Protein AF-A0A7S0YY41-F1 (afdb_monomer_lite)

pLDDT: mean 83.61, std 16.05, range [37.38, 98.69]

Organism: NCBI:txid464990

Secondary structure (DSSP, 8-state):
-PPPPPP-TT-EEEEEEE-SSTT-EEEEEEEEEEEEE-TTS-EEEEEEEETTS-GGG-EEEEGGGB-TT--HHHHHHHHHHHHTTSTT-----TTTT--HHHHHHHHHHSSS-SEEEEEETTEEEE--S-----GGGPPTT-SSEEEEEE-TTT--EESSHHHHHHHHHT---SS-SSEEEEEETTEEEEEEETTTSHHHHHHHHHHHHTT-TT---SS--TTEEEEEEEEEETTEEEEEEEEEEES--

InterPro domains:
  IPR000953 Chromo/chromo shadow domain [SM00298] (26-83)
  IPR002717 Histone acetyltransferase domain, MYST-type [PF01853] (176-249)
  IPR002717 Histone acetyltransferase domain, MYST-type [PS51726] (110-249)
  IPR016181 Acyl-CoA N-acyltransferase [SSF55729] (113-249)
  IPR016197 Chromo-like domain superfamily [SSF54160] (3-111)
  IPR025995 RNA binding activity-knot of a chromodomain [PF11717] (7-68)
  IPR040706 MYST, zinc finger domain [PF17772] (112-170)
  IPR050603 MYST family histone acetyltransferases [PTHR10615] (27-249)

Structure (mmCIF, N/CA/C/O backbone):
data_AF-A0A7S0YY41-F1
#
_entry.id   AF-A0A7S0YY41-F1
#
loop_
_atom_site.group_PDB
_atom_site.id
_atom_site.type_symbol
_atom_site.label_atom_id
_atom_site.label_alt_id
_atom_site.label_comp_id
_atom_site.label_asym_id
_atom_site.label_entity_id
_atom_site.label_seq_id
_atom_site.pdbx_PDB_ins_code
_atom_site.Cartn_x
_atom_site.Cartn_y
_atom_site.Cartn_z
_atom_site.occupancy
_atom_site.B_iso_or_equiv
_atom_site.auth_seq_id
_atom_site.auth_comp_id
_atom_site.auth_asym_id
_atom_site.auth_atom_id
_atom_site.pdbx_PDB_model_num
ATOM 1 N N . ALA A 1 1 ? 21.851 -11.456 -40.094 1.00 51.81 1 ALA A N 1
ATOM 2 C CA . ALA A 1 1 ? 21.053 -10.996 -38.943 1.00 51.81 1 ALA A CA 1
ATOM 3 C C . ALA A 1 1 ? 21.162 -9.480 -38.886 1.00 51.81 1 ALA A C 1
ATOM 5 O O . ALA A 1 1 ? 22.275 -8.981 -39.023 1.00 51.81 1 ALA A O 1
ATOM 6 N N . ALA A 1 2 ? 20.043 -8.757 -38.797 1.00 53.69 2 ALA A N 1
ATOM 7 C CA . ALA A 1 2 ? 20.092 -7.319 -38.536 1.00 53.69 2 ALA A CA 1
ATOM 8 C C . ALA A 1 2 ? 20.720 -7.097 -37.145 1.00 53.69 2 ALA A C 1
ATOM 10 O O . ALA A 1 2 ? 20.511 -7.943 -36.273 1.00 53.69 2 ALA A O 1
ATOM 11 N N . PRO A 1 3 ? 21.521 -6.041 -36.934 1.00 56.56 3 PRO A N 1
ATOM 12 C CA . PRO A 1 3 ? 22.104 -5.781 -35.623 1.00 56.56 3 PRO A CA 1
ATOM 13 C C . PRO A 1 3 ? 20.991 -5.538 -34.596 1.00 56.56 3 PRO A C 1
ATOM 15 O O . PRO A 1 3 ? 20.011 -4.855 -34.904 1.00 56.56 3 PRO A O 1
ATOM 18 N N . ALA A 1 4 ? 21.148 -6.097 -33.392 1.00 65.31 4 ALA A N 1
ATOM 19 C CA . ALA A 1 4 ? 20.249 -5.834 -32.274 1.00 65.31 4 ALA A CA 1
ATOM 20 C C . ALA A 1 4 ? 20.170 -4.320 -32.038 1.00 65.31 4 ALA A C 1
ATOM 22 O O . ALA A 1 4 ? 21.198 -3.637 -31.975 1.00 65.31 4 ALA A O 1
ATOM 23 N N . ARG A 1 5 ? 18.950 -3.787 -31.967 1.00 75.19 5 ARG A N 1
ATOM 24 C CA . ARG A 1 5 ? 18.736 -2.359 -31.754 1.00 75.19 5 ARG A CA 1
ATOM 25 C C . ARG A 1 5 ? 18.963 -2.035 -30.279 1.00 75.19 5 ARG A C 1
ATOM 27 O O . ARG A 1 5 ? 18.502 -2.755 -29.400 1.00 75.19 5 ARG A O 1
ATOM 34 N N . GLU A 1 6 ? 19.615 -0.907 -30.014 1.00 81.62 6 GLU A N 1
ATOM 35 C CA . GLU A 1 6 ? 19.638 -0.330 -28.671 1.00 81.62 6 GLU A CA 1
ATOM 36 C C . GLU A 1 6 ? 18.233 0.177 -28.304 1.00 81.62 6 GLU A C 1
ATOM 38 O O . GLU A 1 6 ? 17.692 1.076 -28.960 1.00 81.62 6 GLU A O 1
ATOM 43 N N . ILE A 1 7 ? 17.643 -0.425 -27.272 1.00 86.06 7 ILE A N 1
ATOM 44 C CA . ILE A 1 7 ? 16.329 -0.060 -26.740 1.00 86.06 7 ILE A CA 1
ATOM 45 C C . ILE A 1 7 ? 16.467 1.146 -25.807 1.00 86.06 7 ILE A C 1
ATOM 47 O O . ILE A 1 7 ? 17.295 1.147 -24.889 1.00 86.06 7 ILE A O 1
ATOM 51 N N . LYS A 1 8 ? 15.630 2.163 -26.026 1.00 88.00 8 LYS A N 1
ATOM 52 C CA . LYS A 1 8 ? 15.585 3.403 -25.243 1.00 88.00 8 LYS A CA 1
ATOM 53 C C . LYS A 1 8 ? 14.334 3.462 -24.365 1.00 88.00 8 LYS A C 1
ATOM 55 O O . LYS A 1 8 ? 13.333 2.818 -24.655 1.00 88.00 8 LYS A O 1
ATOM 60 N N . ILE A 1 9 ? 14.386 4.276 -23.310 1.00 87.69 9 ILE A N 1
ATOM 61 C CA . ILE A 1 9 ? 13.196 4.617 -22.515 1.00 87.69 9 ILE A CA 1
ATOM 62 C C . ILE A 1 9 ? 12.157 5.271 -23.439 1.00 87.69 9 ILE A C 1
ATOM 64 O O . ILE A 1 9 ? 12.509 6.122 -24.259 1.00 87.69 9 ILE A O 1
ATOM 68 N N . GLY A 1 10 ? 10.903 4.841 -23.319 1.00 86.06 10 GLY A N 1
ATOM 69 C CA . GLY A 1 10 ? 9.781 5.220 -24.174 1.00 86.06 10 GLY A CA 1
ATOM 70 C C . GLY A 1 10 ? 9.647 4.399 -25.462 1.00 86.06 10 GLY A C 1
ATOM 71 O O . GLY A 1 10 ? 8.680 4.595 -26.196 1.00 86.06 10 GLY A O 1
ATOM 72 N N . ASP A 1 11 ? 10.578 3.486 -25.771 1.00 89.44 11 ASP A N 1
ATOM 73 C CA . ASP A 1 11 ? 10.384 2.562 -26.891 1.00 89.44 11 ASP A CA 1
ATOM 74 C C . ASP A 1 11 ? 9.270 1.560 -26.573 1.00 89.44 11 ASP A C 1
ATOM 76 O O . ASP A 1 11 ? 9.140 1.085 -25.446 1.00 89.44 11 ASP A O 1
ATOM 80 N N . HIS A 1 12 ? 8.493 1.204 -27.594 1.00 90.75 12 HIS A N 1
ATOM 81 C CA . HIS A 1 12 ? 7.612 0.044 -27.538 1.00 90.75 12 HIS A CA 1
ATOM 82 C C . HIS A 1 12 ? 8.305 -1.160 -28.157 1.00 90.75 12 HIS A C 1
ATOM 84 O O . HIS A 1 12 ? 8.897 -1.058 -29.239 1.00 90.75 12 HIS A O 1
ATOM 90 N N . VAL A 1 13 ? 8.242 -2.289 -27.460 1.00 92.38 13 VAL A N 1
ATOM 91 C CA . VAL A 1 13 ? 8.865 -3.549 -27.865 1.00 92.38 13 VAL A CA 1
ATOM 92 C C . VAL A 1 13 ? 7.952 -4.726 -27.540 1.00 92.38 13 VAL A C 1
ATOM 94 O O . VAL A 1 13 ? 7.006 -4.590 -26.772 1.00 92.38 13 VAL A O 1
ATOM 97 N N . LEU A 1 14 ? 8.226 -5.887 -28.131 1.00 90.56 14 LEU A N 1
ATOM 98 C CA . LEU A 1 14 ? 7.623 -7.141 -27.702 1.00 90.56 14 LEU A CA 1
ATOM 99 C C . LEU A 1 14 ? 8.491 -7.749 -26.601 1.00 90.56 14 LEU A C 1
ATOM 101 O O . LEU A 1 14 ? 9.702 -7.892 -26.768 1.00 90.56 14 LEU A O 1
ATOM 105 N N . ALA A 1 15 ? 7.876 -8.131 -25.491 1.00 90.62 15 ALA A N 1
ATOM 106 C CA . ALA A 1 15 ? 8.544 -8.814 -24.394 1.00 90.62 15 ALA A CA 1
ATOM 107 C C . ALA A 1 15 ? 7.729 -10.022 -23.934 1.00 90.62 15 ALA A C 1
ATOM 109 O O . ALA A 1 15 ? 6.510 -10.067 -24.104 1.00 90.62 15 ALA A O 1
ATOM 110 N N . MET A 1 16 ? 8.409 -11.015 -23.371 1.00 88.81 16 MET A N 1
ATOM 111 C CA . MET A 1 16 ? 7.776 -12.211 -22.841 1.00 88.81 16 MET A CA 1
ATOM 112 C C . MET A 1 16 ? 7.003 -11.860 -21.570 1.00 88.81 16 MET A C 1
ATOM 114 O O . MET A 1 16 ? 7.594 -11.571 -20.530 1.00 88.81 16 MET A O 1
ATOM 118 N N . TRP A 1 17 ? 5.678 -11.920 -21.645 1.00 84.19 17 TRP A N 1
ATOM 119 C CA . TRP A 1 17 ? 4.807 -11.841 -20.486 1.00 84.19 17 TRP A CA 1
ATOM 120 C C . TRP A 1 17 ? 4.579 -13.245 -19.934 1.00 84.19 17 TRP A C 1
ATOM 122 O O . TRP A 1 17 ? 4.165 -14.160 -20.649 1.00 84.19 17 TRP A O 1
ATOM 132 N N . ARG A 1 18 ? 4.864 -13.421 -18.646 1.00 77.19 18 ARG A N 1
ATOM 133 C CA . ARG A 1 18 ? 4.566 -14.640 -17.894 1.00 77.19 18 ARG A CA 1
ATOM 134 C C . ARG A 1 18 ? 3.526 -14.239 -16.856 1.00 77.19 18 ARG A C 1
ATOM 136 O O . ARG A 1 18 ? 3.875 -13.637 -15.846 1.00 77.19 18 ARG A O 1
ATOM 143 N N . GLY A 1 19 ? 2.249 -14.451 -17.162 1.00 63.38 19 GLY A N 1
ATOM 144 C CA . GLY A 1 19 ? 1.158 -14.138 -16.237 1.00 63.38 19 GLY A CA 1
ATOM 145 C C . GLY A 1 19 ? 1.235 -14.929 -14.926 1.00 63.38 19 GLY A C 1
ATOM 146 O O . GLY A 1 19 ? 2.137 -15.732 -14.712 1.00 63.38 19 GLY A O 1
ATOM 147 N N . ALA A 1 20 ? 0.233 -14.767 -14.057 1.00 53.97 20 ALA A N 1
ATOM 148 C CA . ALA A 1 20 ? 0.148 -15.451 -12.757 1.00 53.97 20 ALA A CA 1
ATOM 149 C C . ALA A 1 20 ? -0.100 -16.984 -12.828 1.00 53.97 20 ALA A C 1
ATOM 151 O O . ALA A 1 20 ? -0.454 -17.596 -11.823 1.00 53.97 20 ALA A O 1
ATOM 152 N N . GLY A 1 21 ? 0.063 -17.614 -13.996 1.00 49.56 21 GLY A N 1
ATOM 153 C CA . GLY A 1 21 ? -0.076 -19.056 -14.205 1.00 49.56 21 GLY A CA 1
ATOM 154 C C . GLY A 1 21 ? 0.979 -19.568 -15.187 1.00 49.56 21 GLY A C 1
ATOM 155 O O . GLY A 1 21 ? 1.196 -18.962 -16.234 1.00 49.56 21 GLY A O 1
ATOM 156 N N . GLU A 1 22 ? 1.632 -20.678 -14.842 1.00 49.69 22 GLU A N 1
ATOM 157 C CA . GLU A 1 22 ? 2.879 -21.168 -15.460 1.00 49.69 22 GLU A CA 1
ATOM 158 C C . GLU A 1 22 ? 2.769 -21.611 -16.939 1.00 49.69 22 GLU A C 1
ATOM 160 O O . GLU A 1 22 ? 3.795 -21.846 -17.572 1.00 49.69 22 GLU A O 1
ATOM 165 N N . ASP A 1 23 ? 1.574 -21.644 -17.543 1.00 53.22 23 ASP A N 1
ATOM 166 C CA . ASP A 1 23 ? 1.346 -22.298 -18.847 1.00 53.22 23 ASP A CA 1
ATOM 167 C C . ASP A 1 23 ? 1.106 -21.368 -20.054 1.00 53.22 23 ASP A C 1
ATOM 169 O O . ASP A 1 23 ? 0.806 -21.845 -21.151 1.00 53.22 23 ASP A O 1
ATOM 173 N N . LYS A 1 24 ? 1.231 -20.041 -19.913 1.00 57.12 24 LYS A N 1
ATOM 174 C CA . LYS A 1 24 ? 1.069 -19.108 -21.051 1.00 57.12 24 LYS A CA 1
ATOM 175 C C . LYS A 1 24 ? 2.130 -18.015 -21.057 1.00 57.12 24 LYS A C 1
ATOM 177 O O . LYS A 1 24 ? 1.852 -16.857 -20.766 1.00 57.12 24 LYS A O 1
ATOM 182 N N . ALA A 1 25 ? 3.357 -18.405 -21.390 1.00 70.00 25 ALA A N 1
ATOM 183 C CA . ALA A 1 25 ? 4.385 -17.455 -21.791 1.00 70.00 25 ALA A CA 1
ATOM 184 C C . ALA A 1 25 ? 4.068 -16.968 -23.215 1.00 70.00 25 ALA A C 1
ATOM 186 O O . ALA A 1 25 ? 4.075 -17.759 -24.160 1.00 70.00 25 ALA A O 1
ATOM 187 N N . GLU A 1 26 ? 3.757 -15.685 -23.365 1.00 85.00 26 GLU A N 1
ATOM 188 C CA . GLU A 1 26 ? 3.434 -15.079 -24.657 1.00 85.00 26 GLU A CA 1
ATOM 189 C C . GLU A 1 26 ? 4.151 -13.742 -24.833 1.00 85.00 26 GLU A C 1
ATOM 191 O O . GLU A 1 26 ? 4.377 -13.009 -23.873 1.00 85.00 26 GLU A O 1
ATOM 196 N N . PHE A 1 27 ? 4.519 -13.414 -26.072 1.00 85.19 27 PHE A N 1
ATOM 197 C CA . PHE A 1 27 ? 5.090 -12.107 -26.374 1.00 85.19 27 PHE A CA 1
ATOM 198 C C . PHE A 1 27 ? 3.984 -11.070 -26.483 1.00 85.19 27 PHE A C 1
ATOM 200 O O . PHE A 1 27 ? 3.055 -11.225 -27.275 1.00 85.19 27 PHE A O 1
ATOM 207 N N . ARG A 1 28 ? 4.120 -9.991 -25.719 1.00 87.50 28 ARG A N 1
ATOM 208 C CA . ARG A 1 28 ? 3.186 -8.870 -25.724 1.00 87.50 28 ARG A CA 1
ATOM 209 C C . ARG A 1 28 ? 3.902 -7.554 -25.911 1.00 87.50 28 ARG A C 1
ATOM 211 O O . ARG A 1 28 ? 5.077 -7.426 -25.576 1.00 87.50 28 ARG A O 1
ATOM 218 N N . GLU A 1 29 ? 3.173 -6.587 -26.451 1.00 90.88 29 GLU A N 1
ATOM 219 C CA . GLU A 1 29 ? 3.661 -5.222 -26.566 1.00 90.88 29 GLU A CA 1
ATOM 220 C C . GLU A 1 29 ? 3.766 -4.568 -25.184 1.00 90.88 29 GLU A C 1
ATOM 222 O O . GLU A 1 29 ? 2.849 -4.645 -24.360 1.00 90.88 29 GLU A O 1
ATOM 227 N N . CYS A 1 30 ? 4.901 -3.921 -24.940 1.00 90.69 30 CYS A N 1
ATOM 228 C CA . CYS A 1 30 ? 5.138 -3.128 -23.750 1.00 90.69 30 CYS A CA 1
ATOM 229 C C . CYS A 1 30 ? 5.945 -1.861 -24.051 1.00 90.69 30 CYS A C 1
ATOM 231 O O . CYS A 1 30 ? 6.738 -1.805 -24.993 1.00 90.69 30 CYS A O 1
ATOM 233 N N . GLU A 1 31 ? 5.744 -0.835 -23.227 1.00 91.94 31 GLU A N 1
ATOM 234 C CA . GLU A 1 31 ? 6.549 0.382 -23.183 1.00 91.94 31 GLU A CA 1
ATOM 235 C C . GLU A 1 31 ? 7.695 0.224 -22.188 1.00 91.94 31 GLU A C 1
ATOM 237 O O . GLU A 1 31 ? 7.495 -0.192 -21.047 1.00 91.94 31 GLU A O 1
ATOM 242 N N . ILE A 1 32 ? 8.897 0.612 -22.602 1.00 91.44 32 ILE A N 1
ATOM 243 C CA . ILE A 1 32 ? 10.071 0.643 -21.735 1.00 91.44 32 ILE A CA 1
ATOM 244 C C . ILE A 1 32 ? 10.025 1.889 -20.857 1.00 91.44 32 ILE A C 1
ATOM 246 O O . ILE A 1 32 ? 10.180 3.007 -21.347 1.00 91.44 32 ILE A O 1
ATOM 250 N N . ILE A 1 33 ? 9.869 1.695 -19.553 1.00 88.50 33 ILE A N 1
ATOM 251 C CA . ILE A 1 33 ? 9.768 2.784 -18.578 1.00 88.50 33 ILE A CA 1
ATOM 252 C C . ILE A 1 33 ? 11.134 3.107 -17.977 1.00 88.50 33 ILE A C 1
ATOM 254 O O . ILE A 1 33 ? 11.509 4.273 -17.887 1.00 88.50 33 ILE A O 1
ATOM 258 N N . GLU A 1 34 ? 11.903 2.083 -17.611 1.00 89.25 34 GLU A N 1
ATOM 259 C CA . GLU A 1 34 ? 13.251 2.245 -17.063 1.00 89.25 34 GLU A CA 1
ATOM 260 C C . GLU A 1 34 ? 14.157 1.068 -17.443 1.00 89.25 34 GLU A C 1
ATOM 262 O O . GLU A 1 34 ? 13.689 0.007 -17.861 1.00 89.25 34 GLU A O 1
ATOM 267 N N . LYS A 1 35 ? 15.475 1.257 -17.324 1.00 91.69 35 LYS A N 1
ATOM 268 C CA . LYS A 1 35 ? 16.488 0.222 -17.541 1.00 91.69 35 LYS A CA 1
ATOM 269 C C . LYS A 1 35 ? 17.377 0.083 -16.309 1.00 91.69 35 LYS A C 1
ATOM 271 O O . LYS A 1 35 ? 17.825 1.081 -15.754 1.00 91.69 35 LYS A O 1
ATOM 276 N N . ARG A 1 36 ? 17.688 -1.156 -15.940 1.00 89.38 36 ARG A N 1
ATOM 277 C CA . ARG A 1 36 ? 18.664 -1.494 -14.902 1.00 89.38 36 ARG A CA 1
ATOM 278 C C . ARG A 1 36 ? 19.929 -2.026 -15.556 1.00 89.38 36 ARG A C 1
ATOM 280 O O . ARG A 1 36 ? 19.851 -2.857 -16.461 1.00 89.38 36 ARG A O 1
ATOM 287 N N . THR A 1 37 ? 21.084 -1.547 -15.108 1.00 89.19 37 THR A N 1
ATOM 288 C CA . THR A 1 37 ? 22.395 -1.988 -15.599 1.00 89.19 37 THR A CA 1
ATOM 289 C C . THR A 1 37 ? 23.181 -2.720 -14.520 1.00 89.19 37 THR A C 1
ATOM 291 O O . THR A 1 37 ? 23.029 -2.423 -13.337 1.00 89.19 37 THR A O 1
ATOM 294 N N . ASP A 1 38 ? 24.039 -3.647 -14.932 1.00 86.94 38 ASP A N 1
ATOM 295 C CA . ASP A 1 38 ? 25.020 -4.289 -14.062 1.00 86.94 38 ASP A CA 1
ATOM 296 C C . ASP A 1 38 ? 26.188 -3.342 -13.708 1.00 86.94 38 ASP A C 1
ATOM 298 O O . ASP A 1 38 ? 26.264 -2.198 -14.170 1.00 86.94 38 ASP A O 1
ATOM 302 N N . GLY A 1 39 ? 27.116 -3.826 -12.876 1.00 78.12 39 GLY A N 1
ATOM 303 C CA . GLY A 1 39 ? 28.309 -3.074 -12.467 1.00 78.12 39 GLY A CA 1
ATOM 304 C C . GLY A 1 39 ? 29.276 -2.733 -13.611 1.00 78.12 39 GLY A C 1
ATOM 305 O O . GLY A 1 39 ? 30.101 -1.837 -13.448 1.00 78.12 39 GLY A O 1
ATOM 306 N N . ASP A 1 40 ? 29.145 -3.394 -14.765 1.00 84.06 40 ASP A N 1
ATOM 307 C CA . ASP A 1 40 ? 29.922 -3.138 -15.983 1.00 84.06 40 ASP A CA 1
ATOM 308 C C . ASP A 1 40 ? 29.186 -2.185 -16.952 1.00 84.06 40 ASP A C 1
ATOM 310 O O . ASP A 1 40 ? 29.668 -1.912 -18.056 1.00 84.06 40 ASP A O 1
ATOM 314 N N . GLY A 1 41 ? 28.014 -1.670 -16.560 1.00 81.50 41 GLY A N 1
ATOM 315 C CA . GLY A 1 41 ? 27.194 -0.753 -17.351 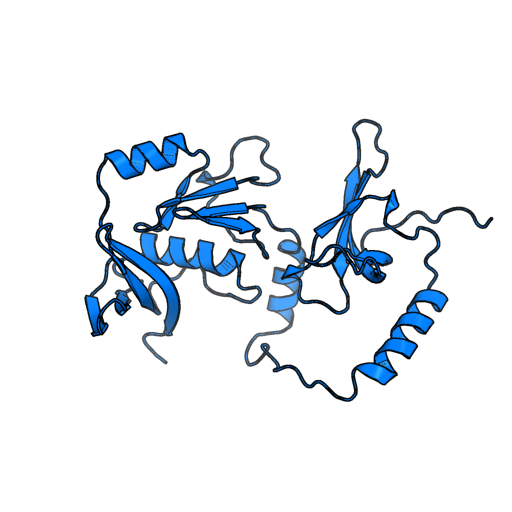1.00 81.50 41 GLY A CA 1
ATOM 316 C C . GLY A 1 41 ? 26.370 -1.424 -18.455 1.00 81.50 41 GLY A C 1
ATOM 317 O O . GLY A 1 41 ? 25.801 -0.724 -19.298 1.00 81.50 41 GLY A O 1
ATOM 318 N N . LYS A 1 42 ? 26.277 -2.759 -18.480 1.00 86.12 42 LYS A N 1
ATOM 319 C CA . LYS A 1 42 ? 25.432 -3.491 -19.435 1.00 86.12 42 LYS A CA 1
ATOM 320 C C . LYS A 1 42 ? 24.011 -3.588 -18.911 1.00 86.12 42 LYS A C 1
ATOM 322 O O . LYS A 1 42 ? 23.791 -3.770 -17.722 1.00 86.12 42 LYS A O 1
ATOM 327 N N . VAL A 1 43 ? 23.030 -3.483 -19.804 1.00 87.12 43 VAL A N 1
ATOM 328 C CA . VAL A 1 43 ? 21.619 -3.588 -19.417 1.00 87.12 43 VAL A CA 1
ATOM 329 C C . VAL A 1 43 ? 21.284 -5.025 -19.022 1.00 87.12 43 VAL A C 1
ATOM 331 O O . VAL A 1 43 ? 21.485 -5.950 -19.805 1.00 87.12 43 VAL A O 1
ATOM 334 N N . GLU A 1 44 ? 20.752 -5.187 -17.815 1.00 91.19 44 GLU A N 1
ATOM 335 C CA . GLU A 1 44 ? 20.336 -6.470 -17.246 1.00 91.19 44 GLU A CA 1
ATOM 336 C C . GLU A 1 44 ? 18.827 -6.698 -17.435 1.00 91.19 44 GLU A C 1
ATOM 338 O O . GLU A 1 44 ? 18.394 -7.787 -17.817 1.00 91.19 44 GLU A O 1
ATOM 343 N N . ALA A 1 45 ? 18.017 -5.666 -17.184 1.00 91.25 45 ALA A N 1
ATOM 344 C CA . ALA A 1 45 ? 16.560 -5.748 -17.214 1.00 91.25 45 ALA A CA 1
ATOM 345 C C . ALA A 1 45 ? 15.920 -4.395 -17.550 1.00 91.25 45 ALA A C 1
ATOM 347 O O . ALA A 1 45 ? 16.522 -3.336 -17.349 1.00 91.25 45 ALA A O 1
ATOM 348 N N . TYR A 1 46 ? 14.673 -4.439 -18.010 1.00 91.75 46 TYR A N 1
ATOM 349 C CA . TYR A 1 46 ? 13.835 -3.271 -18.261 1.00 91.75 46 TYR A CA 1
ATOM 350 C C . TYR A 1 46 ? 12.591 -3.315 -17.375 1.00 91.75 46 TYR A C 1
ATOM 352 O O . TYR A 1 46 ? 11.987 -4.373 -17.231 1.00 91.75 46 TYR A O 1
ATOM 360 N N . TYR A 1 47 ? 12.196 -2.186 -16.788 1.00 89.50 47 TYR A N 1
ATOM 361 C CA . TYR A 1 47 ? 10.873 -2.047 -16.182 1.00 89.50 47 TYR A CA 1
ATOM 362 C C . TYR A 1 47 ? 9.894 -1.676 -17.289 1.00 89.50 47 TYR A C 1
ATOM 364 O O . TYR A 1 47 ? 10.133 -0.700 -18.010 1.00 89.50 47 TYR A O 1
ATOM 372 N N . VAL A 1 48 ? 8.841 -2.471 -17.462 1.00 90.88 48 VAL A N 1
ATOM 373 C CA . VAL A 1 48 ? 7.942 -2.344 -18.613 1.00 90.88 48 VAL A CA 1
ATOM 374 C C . VAL A 1 48 ? 6.498 -2.135 -18.189 1.00 90.88 48 VAL A C 1
ATOM 376 O O . VAL A 1 48 ? 6.043 -2.730 -17.211 1.00 90.88 48 VAL A O 1
ATOM 379 N N . HIS A 1 49 ? 5.786 -1.327 -18.972 1.00 89.00 49 HIS A N 1
ATOM 380 C CA . HIS A 1 49 ? 4.338 -1.194 -18.903 1.00 89.00 49 HIS A CA 1
ATOM 381 C C . HIS A 1 49 ? 3.690 -1.964 -20.051 1.00 89.00 49 HIS A C 1
ATOM 383 O O . HIS A 1 49 ? 4.000 -1.707 -21.215 1.00 89.00 49 HIS A O 1
ATOM 389 N N . TRP A 1 50 ? 2.812 -2.919 -19.751 1.00 87.88 50 TRP A N 1
ATOM 390 C CA . TRP A 1 50 ? 2.158 -3.735 -20.778 1.00 87.88 50 TRP A CA 1
ATOM 391 C C . TRP A 1 50 ? 0.977 -2.985 -21.387 1.00 87.88 50 TRP A C 1
ATOM 393 O O . TRP A 1 50 ? 0.043 -2.643 -20.671 1.00 87.88 50 TRP A O 1
ATOM 403 N N . SER A 1 51 ? 0.981 -2.785 -22.708 1.00 83.19 51 SER A N 1
ATOM 404 C CA . SER A 1 51 ? 0.022 -1.896 -23.389 1.00 83.19 51 SER A CA 1
ATOM 405 C C . SER A 1 51 ? -1.451 -2.275 -23.205 1.00 83.19 51 SER A C 1
ATOM 407 O O . SER A 1 51 ? -2.322 -1.423 -23.337 1.00 83.19 51 SER A O 1
ATOM 409 N N . ASP A 1 52 ? -1.726 -3.541 -22.898 1.00 77.44 52 ASP A N 1
ATOM 410 C CA . ASP A 1 52 ? -3.081 -4.086 -22.782 1.00 77.44 52 ASP A CA 1
ATOM 411 C C . ASP A 1 52 ? -3.510 -4.358 -21.341 1.00 77.44 52 ASP A C 1
ATOM 413 O O . ASP A 1 52 ? -4.604 -4.873 -21.113 1.00 77.44 52 ASP A O 1
ATOM 417 N N . PHE A 1 53 ? -2.638 -4.086 -20.374 1.00 74.81 53 PHE A N 1
ATOM 418 C CA . PHE A 1 53 ? -2.914 -4.373 -18.979 1.00 74.81 53 PHE A CA 1
ATOM 419 C C . PHE A 1 53 ? -2.886 -3.102 -18.162 1.00 74.81 53 PHE A C 1
ATOM 421 O O . PHE A 1 53 ? -2.157 -2.149 -18.422 1.00 74.81 53 PHE A O 1
ATOM 428 N N . ASN A 1 54 ? -3.664 -3.141 -17.092 1.00 77.56 54 ASN A N 1
ATOM 429 C CA . ASN A 1 54 ? -3.524 -2.175 -16.030 1.00 77.56 54 ASN A CA 1
ATOM 430 C C . ASN A 1 54 ? -2.090 -2.238 -15.454 1.00 77.56 54 ASN A C 1
ATOM 432 O O . ASN A 1 54 ? -1.514 -3.324 -15.333 1.00 77.56 54 ASN A O 1
ATOM 436 N N . ARG A 1 55 ? -1.548 -1.085 -15.036 1.00 75.69 55 ARG A N 1
ATOM 437 C CA . ARG A 1 55 ? -0.192 -0.939 -14.469 1.00 75.69 55 ARG A CA 1
ATOM 438 C C . ARG A 1 55 ? 0.122 -1.865 -13.293 1.00 75.69 55 ARG A C 1
ATOM 440 O O . ARG A 1 55 ? 1.286 -2.109 -13.001 1.00 75.69 55 ARG A O 1
ATOM 447 N N . ARG A 1 56 ? -0.890 -2.465 -12.654 1.00 73.06 56 ARG A N 1
ATOM 448 C CA . ARG A 1 56 ? -0.701 -3.555 -11.680 1.00 73.06 56 ARG A CA 1
ATOM 449 C C . ARG A 1 56 ? 0.125 -4.734 -12.223 1.00 73.06 56 ARG A C 1
ATOM 451 O O . ARG A 1 56 ? 0.661 -5.506 -11.435 1.00 73.06 56 ARG A O 1
ATOM 458 N N . CYS A 1 57 ? 0.188 -4.903 -13.545 1.00 79.81 57 CYS A N 1
ATOM 459 C CA . CYS A 1 57 ? 0.958 -5.947 -14.220 1.00 79.81 57 CYS A CA 1
ATOM 460 C C . CYS A 1 57 ? 2.388 -5.513 -14.595 1.00 79.81 57 CYS A C 1
ATOM 462 O O . CYS A 1 57 ? 3.150 -6.326 -15.130 1.00 79.81 57 CYS A O 1
ATOM 464 N N . ASP A 1 58 ? 2.759 -4.258 -14.337 1.00 86.75 58 ASP A N 1
ATOM 465 C CA . ASP A 1 58 ? 4.084 -3.729 -14.647 1.00 86.75 58 ASP A CA 1
ATOM 466 C C . ASP A 1 58 ? 5.151 -4.439 -13.811 1.00 86.75 58 ASP A C 1
ATOM 468 O O . ASP A 1 58 ? 4.970 -4.768 -12.633 1.00 86.75 58 ASP A O 1
ATOM 472 N N . SER A 1 59 ? 6.279 -4.735 -14.446 1.00 86.94 59 SER A N 1
ATOM 473 C CA . SER A 1 59 ? 7.315 -5.565 -13.835 1.00 86.94 59 SER A CA 1
ATOM 474 C C . SER A 1 59 ? 8.676 -5.375 -14.493 1.00 86.94 59 SER A C 1
ATOM 476 O O . SER A 1 59 ? 8.805 -4.842 -15.596 1.00 86.94 59 SER A O 1
ATOM 478 N N . TRP A 1 60 ? 9.714 -5.824 -13.784 1.00 90.06 60 TRP A N 1
ATOM 479 C CA . TRP A 1 60 ? 11.057 -5.957 -14.336 1.00 90.06 60 TRP A CA 1
ATOM 480 C C . TRP A 1 60 ? 11.134 -7.200 -15.224 1.00 90.06 60 TRP A C 1
ATOM 482 O O . TRP A 1 60 ? 10.973 -8.319 -14.740 1.00 90.06 60 TRP A O 1
ATOM 492 N N . VAL A 1 61 ? 11.444 -7.000 -16.503 1.00 90.25 61 VAL A N 1
ATOM 493 C CA . VAL A 1 61 ? 11.651 -8.057 -17.495 1.00 90.25 61 VAL A CA 1
ATOM 494 C C . VAL A 1 61 ? 13.145 -8.159 -17.828 1.00 90.25 61 VAL A C 1
ATOM 496 O O . VAL A 1 61 ? 13.751 -7.154 -18.216 1.00 90.25 61 VAL A O 1
ATOM 499 N N . PRO A 1 62 ? 13.775 -9.340 -17.680 1.00 91.00 62 PRO A N 1
ATOM 500 C CA . PRO A 1 62 ? 15.170 -9.549 -18.067 1.00 91.00 62 PRO A CA 1
ATOM 501 C C . PRO A 1 62 ? 15.407 -9.243 -19.550 1.00 91.00 62 PRO A C 1
ATOM 503 O O . PRO A 1 62 ? 14.559 -9.543 -20.384 1.00 91.00 62 PRO A O 1
ATOM 506 N N . ILE A 1 63 ? 16.591 -8.738 -19.915 1.00 89.75 63 ILE A N 1
ATOM 507 C CA . ILE A 1 63 ? 16.932 -8.447 -21.323 1.00 89.75 63 ILE A CA 1
ATOM 508 C C . ILE A 1 63 ? 16.773 -9.667 -22.248 1.00 89.75 63 ILE A C 1
ATOM 510 O O . ILE A 1 63 ? 16.432 -9.517 -23.417 1.00 89.75 63 ILE A O 1
ATOM 514 N N . ALA A 1 64 ? 16.981 -10.877 -21.719 1.00 88.25 64 ALA A N 1
ATOM 515 C CA . ALA A 1 64 ? 16.806 -12.132 -22.450 1.00 88.25 64 ALA A CA 1
ATOM 516 C C . ALA A 1 64 ? 15.351 -12.389 -22.884 1.00 88.25 64 ALA A C 1
ATOM 518 O O . ALA A 1 64 ? 15.120 -13.115 -23.847 1.00 88.25 64 ALA A O 1
ATOM 519 N N . ASP A 1 65 ? 14.394 -11.783 -22.183 1.00 90.38 65 ASP A N 1
ATOM 520 C CA . ASP A 1 65 ? 12.960 -11.915 -22.414 1.00 90.38 65 ASP A CA 1
ATOM 521 C C . ASP A 1 65 ? 12.393 -10.746 -23.249 1.00 90.38 65 ASP A C 1
ATOM 523 O O . ASP A 1 65 ? 11.186 -10.676 -23.471 1.00 90.38 65 ASP A O 1
ATOM 527 N N . VAL A 1 66 ? 13.242 -9.839 -23.753 1.00 89.00 66 VAL A N 1
ATOM 528 C CA . VAL A 1 66 ? 12.848 -8.699 -24.601 1.00 89.00 66 VAL A CA 1
ATOM 529 C C . VAL A 1 66 ? 13.291 -8.923 -26.053 1.00 89.00 66 VAL A C 1
ATOM 531 O O . VAL A 1 66 ? 14.469 -9.167 -26.322 1.00 89.00 66 VAL A O 1
ATOM 534 N N . ASP A 1 67 ? 12.379 -8.789 -27.026 1.00 87.62 67 ASP A N 1
ATOM 535 C CA . ASP A 1 67 ? 12.725 -8.860 -28.454 1.00 87.62 67 ASP A CA 1
ATOM 536 C C . ASP A 1 67 ? 13.430 -7.567 -28.905 1.00 87.62 67 ASP A C 1
ATOM 538 O O . ASP A 1 67 ? 12.806 -6.588 -29.332 1.00 87.62 67 ASP A O 1
ATOM 542 N N . LEU A 1 68 ? 14.767 -7.598 -28.876 1.00 85.31 68 LEU A N 1
ATOM 543 C CA . LEU A 1 68 ? 15.659 -6.525 -29.348 1.00 85.31 68 LEU A CA 1
ATOM 544 C C . LEU A 1 68 ? 15.540 -6.219 -30.857 1.00 85.31 68 LEU A C 1
ATOM 546 O O . LEU A 1 68 ? 16.159 -5.274 -31.354 1.00 85.31 68 LEU A O 1
ATOM 550 N N . HIS A 1 69 ? 14.772 -7.017 -31.601 1.00 84.19 69 HIS A N 1
ATOM 551 C CA . HIS A 1 69 ? 14.506 -6.851 -33.030 1.00 84.19 69 HIS A CA 1
ATOM 552 C C . HIS A 1 69 ? 13.048 -6.463 -33.288 1.00 84.19 69 HIS A C 1
ATOM 554 O O . HIS A 1 69 ? 12.556 -6.621 -34.413 1.00 84.19 69 HIS A O 1
ATOM 560 N N . THR A 1 70 ? 12.340 -5.976 -32.266 1.00 83.06 70 THR A N 1
ATOM 561 C CA . THR A 1 70 ? 10.992 -5.447 -32.450 1.00 83.06 70 THR A CA 1
ATOM 562 C C . THR A 1 70 ? 11.029 -4.269 -33.423 1.00 83.06 70 THR A C 1
ATOM 564 O O . THR A 1 70 ? 11.730 -3.273 -33.218 1.00 83.06 70 THR A O 1
ATOM 567 N N . THR A 1 71 ? 10.269 -4.382 -34.511 1.00 81.88 71 THR A N 1
ATOM 568 C CA . THR A 1 71 ? 10.090 -3.319 -35.500 1.00 81.88 71 THR A CA 1
ATOM 569 C C . THR A 1 71 ? 8.720 -2.678 -35.331 1.00 81.88 71 THR A C 1
ATOM 571 O O . THR A 1 71 ? 7.789 -3.289 -34.809 1.00 81.88 71 THR A O 1
ATOM 574 N N . LYS A 1 72 ? 8.569 -1.444 -35.824 1.00 79.00 72 LYS A N 1
ATOM 575 C CA . LYS A 1 72 ? 7.260 -0.775 -35.855 1.00 79.00 72 LYS A CA 1
ATOM 576 C C . LYS A 1 72 ? 6.219 -1.575 -36.644 1.00 79.00 72 LYS A C 1
ATOM 578 O O . LYS A 1 72 ? 5.047 -1.518 -36.298 1.00 79.00 72 LYS A O 1
ATOM 583 N N . ASP A 1 73 ? 6.645 -2.320 -37.663 1.00 78.94 73 ASP A N 1
ATOM 584 C CA . ASP A 1 73 ? 5.753 -3.156 -38.469 1.00 78.94 73 ASP A CA 1
ATOM 585 C C . ASP A 1 73 ? 5.264 -4.380 -37.685 1.00 78.94 73 ASP A C 1
ATOM 587 O O . ASP A 1 73 ? 4.062 -4.615 -37.649 1.00 78.94 73 ASP A O 1
ATOM 591 N N . LYS A 1 74 ? 6.145 -5.070 -36.939 1.00 79.62 74 LYS A N 1
ATOM 592 C CA . LYS A 1 74 ? 5.737 -6.153 -36.023 1.00 79.62 74 LYS A CA 1
ATOM 593 C C . LYS A 1 74 ? 4.731 -5.672 -34.971 1.00 79.62 74 LYS A C 1
ATOM 595 O O . LYS A 1 74 ? 3.767 -6.367 -34.679 1.00 79.62 74 LYS A O 1
ATOM 600 N N . LEU A 1 75 ? 4.939 -4.478 -34.409 1.00 79.88 75 LEU A N 1
ATOM 601 C CA . LEU A 1 75 ? 4.005 -3.890 -33.440 1.00 79.88 75 LEU A CA 1
ATOM 602 C C . LEU A 1 75 ? 2.647 -3.5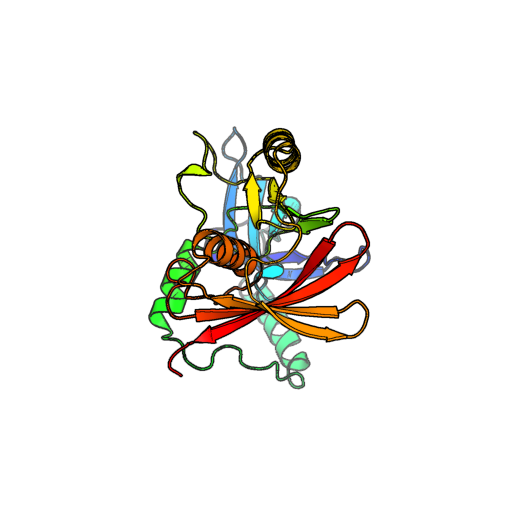81 -34.075 1.00 79.88 75 LEU A C 1
ATO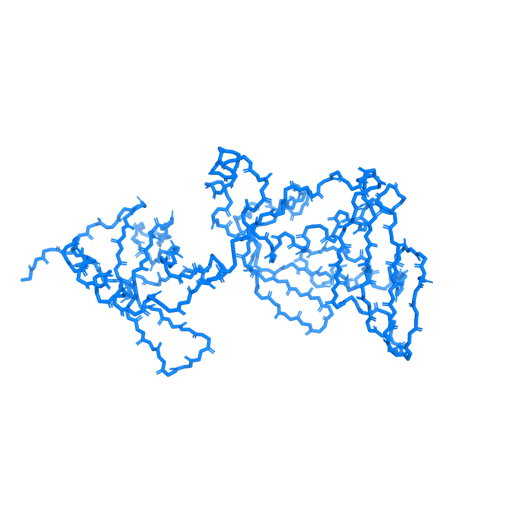M 604 O O . LEU A 1 75 ? 1.612 -3.844 -33.474 1.00 79.88 75 LEU A O 1
ATOM 608 N N . ARG A 1 76 ? 2.636 -3.052 -35.305 1.00 79.88 76 ARG A N 1
ATOM 609 C CA . ARG A 1 76 ? 1.395 -2.817 -36.058 1.00 79.88 76 ARG A CA 1
ATOM 610 C C . ARG A 1 76 ? 0.639 -4.116 -36.312 1.00 79.88 76 ARG A C 1
ATOM 612 O O . ARG A 1 76 ? -0.547 -4.158 -36.025 1.00 79.88 76 ARG A O 1
ATOM 619 N N . GLU A 1 77 ? 1.322 -5.171 -36.752 1.00 78.88 77 GLU A N 1
ATOM 620 C CA . GLU A 1 77 ? 0.709 -6.489 -36.963 1.00 78.88 77 GLU A CA 1
ATOM 621 C C . GLU A 1 77 ? 0.066 -7.038 -35.678 1.00 78.88 77 GLU A C 1
ATOM 623 O O . GLU A 1 77 ? -1.069 -7.512 -35.710 1.00 78.88 77 GLU A O 1
ATOM 628 N N . VAL A 1 78 ? 0.747 -6.922 -34.532 1.00 75.69 78 VAL A N 1
ATOM 629 C CA . VAL A 1 78 ? 0.212 -7.345 -33.224 1.00 75.69 78 VAL A CA 1
ATOM 630 C C . VAL A 1 78 ? -1.018 -6.521 -32.823 1.00 75.69 78 VAL A C 1
ATOM 632 O O . VAL A 1 78 ? -2.031 -7.089 -32.414 1.00 75.69 78 VAL A O 1
ATOM 635 N N . ARG A 1 79 ? -0.974 -5.195 -32.997 1.00 78.69 79 ARG A N 1
ATOM 636 C CA . ARG A 1 79 ? -2.110 -4.299 -32.716 1.00 78.69 79 ARG A CA 1
ATOM 637 C C . ARG A 1 79 ? -3.308 -4.566 -33.630 1.00 78.69 79 ARG A C 1
ATOM 639 O O . ARG A 1 79 ? -4.443 -4.548 -33.161 1.00 78.69 79 ARG A O 1
ATOM 646 N N . ASP A 1 80 ? -3.068 -4.839 -34.911 1.00 74.25 80 ASP A N 1
ATOM 647 C CA . ASP A 1 80 ? -4.115 -5.123 -35.898 1.00 74.25 80 ASP A CA 1
ATOM 648 C C . ASP A 1 80 ? -4.806 -6.466 -35.613 1.00 74.25 80 ASP A C 1
ATOM 650 O O . ASP A 1 80 ? -6.032 -6.562 -35.698 1.00 74.25 80 ASP A O 1
ATOM 654 N N . LEU A 1 81 ? -4.047 -7.488 -35.197 1.00 66.56 81 LEU A N 1
ATOM 655 C CA . LEU A 1 81 ? -4.606 -8.760 -34.724 1.00 66.56 81 LEU A CA 1
ATOM 656 C C . LEU A 1 81 ? -5.477 -8.569 -33.474 1.00 66.56 81 LEU A C 1
ATOM 658 O O . LEU A 1 81 ? -6.533 -9.192 -33.366 1.00 66.56 81 LEU A O 1
ATOM 662 N N . LYS A 1 82 ? -5.062 -7.687 -32.558 1.00 63.28 82 LYS A N 1
ATOM 663 C CA . LYS A 1 82 ? -5.784 -7.401 -31.314 1.00 63.28 82 LYS A CA 1
ATOM 664 C C . LYS A 1 82 ? -7.075 -6.613 -31.534 1.00 63.28 82 LYS A C 1
ATOM 666 O O . LYS A 1 82 ? -8.093 -6.915 -30.917 1.00 63.28 82 LYS A O 1
ATOM 671 N N . ARG A 1 83 ? -7.073 -5.642 -32.452 1.00 59.00 83 ARG A N 1
ATOM 672 C CA . ARG A 1 83 ? -8.257 -4.822 -32.763 1.00 59.00 83 ARG A CA 1
ATOM 673 C C . ARG A 1 83 ? -9.453 -5.657 -33.239 1.00 59.00 83 ARG A C 1
ATOM 675 O O . ARG A 1 83 ? -10.586 -5.281 -32.973 1.00 59.00 83 ARG A O 1
ATOM 682 N N . ASN A 1 84 ? -9.203 -6.797 -33.884 1.00 54.09 84 ASN A N 1
ATOM 683 C CA . ASN A 1 84 ? -10.248 -7.749 -34.277 1.00 54.09 84 ASN A CA 1
ATOM 684 C C . ASN A 1 84 ? -10.823 -8.565 -33.098 1.00 54.09 84 ASN A C 1
ATOM 686 O O . ASN A 1 84 ? -11.838 -9.233 -33.274 1.00 54.09 84 ASN A O 1
ATOM 690 N N . TYR A 1 85 ? -10.181 -8.550 -31.924 1.00 48.66 85 TYR A N 1
ATOM 691 C CA . TYR A 1 85 ? -10.592 -9.289 -30.725 1.00 48.66 85 TYR A CA 1
ATOM 692 C C . TYR A 1 85 ? -11.309 -8.398 -29.692 1.00 48.66 85 TYR A C 1
ATOM 694 O O . TYR A 1 85 ? -12.300 -8.824 -29.106 1.00 48.66 85 TYR A O 1
ATOM 702 N N . ASP A 1 86 ? -10.861 -7.149 -29.512 1.00 47.47 86 ASP A N 1
ATOM 703 C CA . ASP A 1 86 ? -11.363 -6.220 -28.478 1.00 47.47 86 ASP A CA 1
ATOM 704 C C . ASP A 1 86 ? -12.733 -5.570 -28.805 1.00 47.47 86 ASP A C 1
ATOM 706 O O . ASP A 1 86 ? -13.264 -4.800 -28.006 1.00 47.47 86 ASP A O 1
ATOM 710 N N . GLU A 1 87 ? -13.370 -5.896 -29.938 1.00 49.34 87 GLU A N 1
ATOM 711 C CA . GLU A 1 87 ? -14.672 -5.334 -30.357 1.00 49.34 87 GLU A CA 1
ATOM 712 C C . GLU A 1 87 ? -15.871 -5.794 -29.479 1.00 49.34 87 GLU A C 1
ATOM 714 O O . GLU A 1 87 ? -17.026 -5.535 -29.814 1.00 49.34 87 GLU A O 1
ATOM 719 N N . PHE A 1 88 ? -15.623 -6.464 -28.340 1.00 37.38 88 PHE A N 1
ATOM 720 C CA . PHE A 1 88 ? -16.657 -7.080 -27.492 1.00 37.38 88 PHE A CA 1
ATOM 721 C C . PHE A 1 88 ? -16.548 -6.825 -25.973 1.00 37.38 88 PHE A C 1
ATOM 723 O O . PHE A 1 88 ? -17.403 -7.301 -25.225 1.00 37.38 88 PHE A O 1
ATOM 730 N N . THR A 1 89 ? -15.558 -6.071 -25.484 1.00 39.28 89 THR A N 1
ATOM 731 C CA . THR A 1 89 ? -15.392 -5.800 -24.039 1.00 39.28 89 THR A CA 1
ATOM 732 C C . THR A 1 89 ? -15.261 -4.302 -23.771 1.00 39.28 89 THR A C 1
ATOM 734 O O . THR A 1 89 ? -14.177 -3.735 -23.859 1.00 39.28 89 THR A O 1
ATOM 737 N N . HIS A 1 90 ? -16.386 -3.656 -23.457 1.00 38.69 90 HIS A N 1
ATOM 738 C CA . HIS A 1 90 ? -16.412 -2.334 -22.827 1.00 38.69 90 HIS A CA 1
ATOM 739 C C . HIS A 1 90 ? -16.079 -2.526 -21.344 1.00 38.69 90 HIS A C 1
ATOM 741 O O . HIS A 1 90 ? -16.910 -3.058 -20.608 1.00 38.69 90 HIS A O 1
ATOM 747 N N . ASP A 1 91 ? -14.872 -2.150 -20.926 1.00 38.09 91 ASP A N 1
ATOM 748 C CA . ASP A 1 91 ? -14.538 -2.057 -19.505 1.00 38.09 91 ASP A CA 1
ATOM 749 C C . ASP A 1 91 ? -14.891 -0.651 -19.001 1.00 38.09 91 ASP A C 1
ATOM 751 O O . ASP A 1 91 ? -14.814 0.326 -19.750 1.00 38.09 91 ASP A O 1
ATOM 755 N N . HIS A 1 92 ? -15.374 -0.576 -17.764 1.00 38.81 92 HIS A N 1
ATOM 756 C CA . HIS A 1 92 ? -15.897 0.649 -17.165 1.00 38.81 92 HIS A CA 1
ATOM 757 C C . HIS A 1 92 ? -14.813 1.731 -17.063 1.00 38.81 92 HIS A C 1
ATOM 759 O O . HIS A 1 92 ? -13.721 1.493 -16.555 1.00 38.81 92 HIS A O 1
ATOM 765 N N . ASP A 1 93 ? -15.152 2.927 -17.537 1.00 42.03 93 ASP A N 1
ATOM 766 C CA . ASP A 1 93 ? -14.302 4.112 -17.519 1.00 42.03 93 ASP A CA 1
ATOM 767 C C . ASP A 1 93 ? -14.144 4.620 -16.071 1.00 42.03 93 ASP A C 1
ATOM 769 O O . ASP A 1 93 ? -15.029 5.275 -15.521 1.00 42.03 93 ASP A O 1
ATOM 773 N N . GLU A 1 94 ? -13.032 4.267 -15.416 1.00 45.44 94 GLU A N 1
ATOM 774 C CA . GLU A 1 94 ? -12.686 4.705 -14.051 1.00 45.44 94 GLU A CA 1
ATOM 775 C C . GLU A 1 94 ? -12.254 6.194 -13.990 1.00 45.44 94 GLU A C 1
ATOM 777 O O . GLU A 1 94 ? -11.785 6.661 -12.949 1.00 45.44 94 GLU A O 1
ATOM 782 N N . HIS A 1 95 ? -12.405 6.959 -15.082 1.00 49.53 95 HIS A N 1
ATOM 783 C CA . HIS A 1 95 ? -11.900 8.331 -15.226 1.00 49.53 95 HIS A CA 1
ATOM 784 C C . HIS A 1 95 ? -12.933 9.453 -15.015 1.00 49.53 95 HIS A C 1
ATOM 786 O O . HIS A 1 95 ? -12.648 10.610 -15.335 1.00 49.53 95 HIS A O 1
ATOM 792 N N . GLU A 1 96 ? -14.121 9.187 -14.461 1.00 40.19 96 GLU A N 1
ATOM 793 C CA . GLU A 1 96 ? -15.085 10.270 -14.219 1.00 40.19 96 GLU A CA 1
ATOM 794 C C . GLU A 1 96 ? -14.575 11.277 -13.161 1.00 40.19 96 GLU A C 1
ATOM 796 O O . GLU A 1 96 ? -14.610 11.029 -11.957 1.00 40.19 96 GLU A O 1
ATOM 801 N N . GLY A 1 97 ? -14.141 12.460 -13.623 1.00 53.19 97 GLY A N 1
ATOM 802 C CA . GLY A 1 97 ? -14.053 13.681 -12.808 1.00 53.19 97 GLY A CA 1
ATOM 803 C C . GLY A 1 97 ? -12.660 14.231 -12.471 1.00 53.19 97 GLY A C 1
ATOM 804 O O . GLY A 1 97 ? -12.577 15.127 -11.631 1.00 53.19 97 GLY A O 1
ATOM 805 N N . MET A 1 98 ? -11.574 13.758 -13.092 1.00 52.03 98 MET A N 1
ATOM 806 C CA . MET A 1 98 ? -10.213 14.276 -12.846 1.00 52.03 98 MET A CA 1
ATOM 807 C C . MET A 1 98 ? -9.658 15.098 -14.023 1.00 52.03 98 MET A C 1
ATOM 809 O O . MET A 1 98 ? -9.964 14.828 -15.178 1.00 52.03 98 MET A O 1
ATOM 813 N N . ASP A 1 99 ? -8.840 16.117 -13.729 1.00 56.72 99 ASP A N 1
ATOM 814 C CA . ASP A 1 99 ? -8.158 16.941 -14.740 1.00 56.72 99 ASP A CA 1
ATOM 815 C C . ASP A 1 99 ? -6.989 16.163 -15.379 1.00 56.72 99 ASP A C 1
ATOM 817 O O . ASP A 1 99 ? -6.003 15.827 -14.711 1.00 56.72 99 ASP A O 1
ATOM 821 N N . ASP A 1 100 ? -7.097 15.893 -16.684 1.00 55.28 100 ASP A N 1
ATOM 822 C CA . ASP A 1 100 ? -6.162 15.106 -17.507 1.00 55.28 100 ASP A CA 1
ATOM 823 C C . ASP A 1 100 ? -4.692 15.547 -17.391 1.00 55.28 100 ASP A C 1
ATOM 825 O O . ASP A 1 100 ? -3.769 14.744 -17.571 1.00 55.28 100 ASP A O 1
ATOM 829 N N . ALA A 1 101 ? -4.446 16.832 -17.118 1.00 54.00 101 ALA A N 1
ATOM 830 C CA . ALA A 1 101 ? -3.096 17.375 -16.994 1.00 54.00 101 ALA A CA 1
ATOM 831 C C . ALA A 1 101 ? -2.418 16.965 -15.674 1.00 54.00 101 ALA A C 1
ATOM 833 O O . ALA A 1 101 ? -1.248 16.573 -15.678 1.00 54.00 101 ALA A O 1
ATOM 834 N N . ALA A 1 102 ? -3.160 17.000 -14.562 1.00 55.88 102 ALA A N 1
ATOM 835 C CA . ALA A 1 102 ? -2.664 16.603 -13.245 1.00 55.88 102 ALA A CA 1
ATOM 836 C C . ALA A 1 102 ? -2.456 15.083 -13.153 1.00 55.88 102 ALA A C 1
ATOM 838 O O . ALA A 1 102 ? -1.488 14.626 -12.540 1.00 55.88 102 ALA A O 1
ATOM 839 N N . LEU A 1 103 ? -3.320 14.310 -13.824 1.00 56.75 103 LEU A N 1
ATOM 840 C CA . LEU A 1 103 ? -3.153 12.867 -14.000 1.00 56.75 103 LEU A CA 1
ATOM 841 C C . LEU A 1 103 ? -1.834 12.555 -14.715 1.00 56.75 103 LEU A C 1
ATOM 843 O O . LEU A 1 103 ? -0.994 11.857 -14.157 1.00 56.75 103 LEU A O 1
ATOM 847 N N . LYS A 1 104 ? -1.571 13.156 -15.883 1.00 55.56 104 LYS A N 1
ATOM 848 C CA . LYS A 1 104 ? -0.339 12.889 -16.650 1.00 55.56 104 LYS A CA 1
ATOM 849 C C . LYS A 1 104 ? 0.952 13.266 -15.922 1.00 55.56 104 LYS A C 1
ATOM 851 O O . LYS A 1 104 ? 1.944 12.550 -16.048 1.00 55.56 104 LYS A O 1
ATOM 856 N N . GLU A 1 105 ? 0.974 14.368 -15.173 1.00 50.97 105 GLU A N 1
ATOM 857 C CA . GLU A 1 105 ? 2.166 14.780 -14.418 1.00 50.97 105 GLU A CA 1
ATOM 858 C C . GLU A 1 105 ? 2.434 13.850 -13.223 1.00 50.97 105 GLU A C 1
ATOM 860 O O . GLU A 1 105 ? 3.563 13.387 -13.037 1.00 50.97 105 GLU A O 1
ATOM 865 N N . HIS A 1 106 ? 1.392 13.506 -12.459 1.00 52.62 106 HIS A N 1
ATOM 866 C CA . HIS A 1 106 ? 1.502 12.556 -11.351 1.00 52.62 106 HIS A CA 1
ATOM 867 C C . HIS A 1 106 ? 1.894 11.157 -11.850 1.00 52.62 106 HIS A C 1
ATOM 869 O O . HIS A 1 106 ? 2.730 10.485 -11.241 1.00 52.62 106 HIS A O 1
ATOM 875 N N . GLU A 1 107 ? 1.351 10.732 -12.991 1.00 53.69 107 GLU A N 1
ATOM 876 C CA . GLU A 1 107 ? 1.648 9.449 -13.620 1.00 53.69 107 GLU A CA 1
ATOM 877 C C . GLU A 1 107 ? 3.111 9.303 -14.042 1.00 53.69 107 GLU A C 1
ATOM 879 O O . GLU A 1 107 ? 3.657 8.218 -13.891 1.00 53.69 107 GLU A O 1
ATOM 884 N N . LEU A 1 108 ? 3.773 10.358 -14.533 1.00 51.50 108 LEU A N 1
ATOM 885 C CA . LEU A 1 108 ? 5.174 10.284 -14.978 1.00 51.50 108 LEU A CA 1
ATOM 886 C C . LEU A 1 108 ? 6.163 10.102 -13.820 1.00 51.50 108 LEU A C 1
ATOM 888 O O . LEU A 1 108 ? 7.158 9.396 -13.971 1.00 51.50 108 LEU A O 1
ATOM 892 N N . VAL A 1 109 ? 5.887 10.715 -12.667 1.00 52.09 109 VAL A N 1
ATOM 893 C CA . VAL A 1 109 ? 6.761 10.660 -11.480 1.00 52.09 109 VAL A CA 1
ATOM 894 C C . VAL A 1 109 ? 6.570 9.359 -10.691 1.00 52.09 109 VAL A C 1
ATOM 896 O O . VAL A 1 109 ? 7.474 8.925 -9.980 1.00 52.09 109 VAL A O 1
ATOM 899 N N . THR A 1 110 ? 5.408 8.714 -10.827 1.00 58.34 110 THR A N 1
ATOM 900 C CA . THR A 1 110 ? 4.996 7.562 -10.007 1.00 58.34 110 THR A CA 1
ATOM 901 C C . THR A 1 110 ? 4.911 6.238 -10.772 1.00 58.34 110 THR A C 1
ATOM 903 O O . THR A 1 110 ? 4.429 5.249 -10.220 1.00 58.34 110 THR A O 1
ATOM 906 N N . LYS A 1 111 ? 5.433 6.182 -12.012 1.00 64.31 111 LYS A N 1
ATOM 907 C CA . LYS A 1 111 ? 5.434 4.965 -12.853 1.00 64.31 111 LYS A CA 1
ATOM 908 C C . LYS A 1 111 ? 6.117 3.761 -12.200 1.00 64.31 111 LYS A C 1
ATOM 910 O O . LYS A 1 111 ? 5.837 2.625 -12.566 1.00 64.31 111 LYS A O 1
ATOM 915 N N . ILE A 1 112 ? 7.030 4.001 -11.263 1.00 67.69 112 ILE A N 1
ATOM 916 C CA . ILE A 1 112 ? 7.825 2.955 -10.626 1.00 67.69 112 ILE A CA 1
ATOM 917 C C . ILE A 1 112 ? 7.423 2.863 -9.165 1.00 67.69 112 ILE A C 1
ATOM 919 O O . ILE A 1 112 ? 7.473 3.842 -8.414 1.00 67.69 112 ILE A O 1
ATOM 923 N N . LYS A 1 113 ? 7.010 1.661 -8.759 1.00 81.19 113 LYS A N 1
ATOM 924 C CA . LYS A 1 113 ? 6.674 1.389 -7.367 1.00 81.19 113 LYS A CA 1
ATOM 925 C C . LYS A 1 113 ? 7.907 1.554 -6.488 1.00 81.19 113 LYS A C 1
ATOM 927 O O . LYS A 1 113 ? 8.997 1.080 -6.791 1.00 81.19 113 LYS A O 1
ATOM 932 N N . ASN A 1 114 ? 7.705 2.225 -5.369 1.00 86.62 114 ASN A N 1
ATOM 933 C CA . ASN A 1 114 ? 8.752 2.544 -4.409 1.00 86.62 114 ASN A CA 1
ATOM 934 C C . ASN A 1 114 ? 8.820 1.525 -3.253 1.00 86.62 114 ASN A C 1
ATOM 936 O O . ASN A 1 114 ? 9.738 1.565 -2.432 1.00 86.62 114 ASN A O 1
ATOM 940 N N . VAL A 1 115 ? 7.864 0.594 -3.217 1.00 92.12 115 VAL A N 1
ATOM 941 C CA . VAL A 1 115 ? 7.817 -0.579 -2.344 1.00 92.12 115 VAL A CA 1
ATOM 942 C C . VAL A 1 115 ? 7.528 -1.801 -3.215 1.00 92.12 115 VAL A C 1
ATOM 944 O O . VAL A 1 115 ? 6.624 -1.744 -4.045 1.00 92.12 115 VAL A O 1
ATOM 947 N N . ASN A 1 116 ? 8.259 -2.905 -3.040 1.00 88.31 116 ASN A N 1
ATOM 948 C CA . ASN A 1 116 ? 7.986 -4.141 -3.781 1.00 88.31 116 ASN A CA 1
ATOM 949 C C . ASN A 1 116 ? 6.864 -4.949 -3.126 1.00 88.31 116 ASN A C 1
ATOM 951 O O . ASN A 1 116 ? 5.955 -5.413 -3.818 1.00 88.31 116 ASN A O 1
ATOM 955 N N . LYS A 1 117 ? 6.941 -5.136 -1.803 1.00 96.62 117 LYS A N 1
ATOM 956 C CA . LYS A 1 117 ? 6.024 -5.976 -1.028 1.00 96.62 117 LYS A CA 1
ATOM 957 C C . LYS A 1 117 ? 5.633 -5.325 0.289 1.00 96.62 117 LYS A C 1
ATOM 959 O O . LYS A 1 117 ? 6.388 -4.553 0.883 1.00 96.62 117 LYS A O 1
ATOM 964 N N . ILE A 1 118 ? 4.470 -5.706 0.792 1.00 98.25 118 ILE A N 1
ATOM 965 C CA . ILE A 1 118 ? 4.071 -5.437 2.168 1.00 98.25 118 ILE A CA 1
ATOM 966 C C . ILE A 1 118 ? 3.807 -6.738 2.904 1.00 98.25 118 ILE A C 1
ATOM 968 O O . ILE A 1 118 ? 3.320 -7.702 2.315 1.00 98.25 118 ILE A O 1
ATOM 972 N N . GLN A 1 119 ? 4.085 -6.747 4.202 1.00 98.31 119 GLN A N 1
ATOM 973 C CA . GLN A 1 119 ? 3.576 -7.771 5.100 1.00 98.31 119 GLN A CA 1
ATOM 974 C C . GLN A 1 119 ? 2.516 -7.151 6.011 1.00 98.31 119 GLN A C 1
ATOM 976 O O . GLN A 1 119 ? 2.815 -6.196 6.727 1.00 98.31 119 GLN A O 1
ATOM 981 N N . ILE A 1 120 ? 1.304 -7.702 6.011 1.00 97.19 120 ILE A N 1
ATOM 982 C CA . ILE A 1 120 ? 0.217 -7.303 6.911 1.00 97.19 120 ILE A CA 1
ATOM 983 C C . ILE A 1 120 ? -0.441 -8.552 7.500 1.00 97.19 120 ILE A C 1
ATOM 985 O O . ILE A 1 120 ? -0.892 -9.440 6.776 1.00 97.19 120 ILE A O 1
ATOM 989 N N . GLY A 1 121 ? -0.430 -8.656 8.831 1.00 93.94 121 GLY A N 1
ATOM 990 C CA . GLY A 1 121 ? -0.799 -9.894 9.520 1.00 93.94 121 GLY A CA 1
ATOM 991 C C . GLY A 1 121 ? 0.045 -11.072 9.013 1.00 93.94 121 GLY A C 1
ATOM 992 O O . GLY A 1 121 ? 1.280 -11.015 9.009 1.00 93.94 121 GLY A O 1
ATOM 993 N N . GLN A 1 122 ? -0.631 -12.123 8.549 1.00 93.50 122 GLN A N 1
ATOM 994 C CA . GLN A 1 122 ? -0.012 -13.318 7.961 1.00 93.50 122 GLN A CA 1
ATOM 995 C C . GLN A 1 122 ? 0.273 -13.215 6.453 1.00 93.50 122 GLN A C 1
ATOM 997 O O . GLN A 1 122 ? 0.871 -14.126 5.882 1.00 93.50 122 GLN A O 1
ATOM 1002 N N . TYR A 1 123 ? -0.161 -12.140 5.795 1.00 96.19 123 TYR A N 1
ATOM 1003 C CA . TYR A 1 123 ? -0.112 -12.014 4.342 1.00 96.19 123 TYR A CA 1
ATOM 1004 C C . TYR A 1 123 ? 1.128 -11.245 3.892 1.00 96.19 123 TYR A C 1
ATOM 1006 O O . TYR A 1 123 ? 1.435 -10.179 4.428 1.00 96.19 123 TYR A O 1
ATOM 1014 N N . LEU A 1 124 ? 1.812 -11.772 2.876 1.00 97.19 124 LEU A N 1
ATOM 1015 C CA . LEU A 1 124 ? 2.861 -11.082 2.127 1.00 97.19 124 LEU A CA 1
ATOM 1016 C C . LEU A 1 124 ? 2.309 -10.773 0.733 1.00 97.19 124 LEU A C 1
ATOM 1018 O O . LEU A 1 124 ? 1.998 -11.694 -0.018 1.00 97.19 124 LEU A O 1
ATOM 1022 N N . VAL A 1 125 ? 2.164 -9.491 0.407 1.00 94.94 125 VAL A N 1
ATOM 1023 C CA . VAL A 1 125 ? 1.441 -9.026 -0.785 1.00 94.94 125 VAL A CA 1
ATOM 1024 C C . VAL A 1 125 ? 2.355 -8.158 -1.639 1.00 94.94 125 VAL A C 1
ATOM 1026 O O . VAL A 1 125 ? 3.061 -7.296 -1.115 1.00 94.94 125 VAL A O 1
ATOM 1029 N N . GLU A 1 126 ? 2.346 -8.376 -2.952 1.00 93.31 126 GLU A N 1
ATOM 1030 C CA . GLU A 1 126 ? 3.069 -7.525 -3.899 1.00 93.31 126 GLU A CA 1
ATOM 1031 C C . GLU A 1 126 ? 2.324 -6.214 -4.135 1.00 93.31 126 GLU A C 1
ATOM 1033 O O . GLU A 1 126 ? 1.118 -6.198 -4.370 1.00 93.31 126 GLU A O 1
ATOM 1038 N N . VAL A 1 127 ? 3.063 -5.110 -4.080 1.00 91.50 127 VAL A N 1
ATOM 1039 C CA . VAL A 1 127 ? 2.537 -3.765 -4.312 1.00 91.50 127 VAL A CA 1
ATOM 1040 C C . VAL A 1 127 ? 2.399 -3.511 -5.810 1.00 91.50 127 VAL A C 1
ATOM 1042 O O . VAL A 1 127 ? 3.280 -3.886 -6.595 1.00 91.50 127 VAL A O 1
ATOM 1045 N N . TRP A 1 128 ? 1.300 -2.856 -6.189 1.00 86.75 128 TRP A N 1
ATOM 1046 C CA . TRP A 1 128 ? 0.964 -2.545 -7.579 1.00 86.75 128 TRP A CA 1
ATOM 1047 C C . TRP A 1 128 ? 1.432 -1.152 -7.984 1.00 86.75 128 TRP A C 1
ATOM 1049 O O . TRP A 1 128 ? 1.999 -0.990 -9.059 1.00 86.75 128 TRP A O 1
ATOM 1059 N N . TYR A 1 129 ? 1.255 -0.161 -7.110 1.00 86.81 129 TYR A N 1
ATOM 1060 C CA . TYR A 1 129 ? 1.522 1.239 -7.431 1.00 86.81 129 TYR A CA 1
ATOM 1061 C C . TYR A 1 129 ? 2.437 1.910 -6.413 1.00 86.81 129 TYR A C 1
ATOM 1063 O O . TYR A 1 129 ? 2.580 1.490 -5.263 1.00 86.81 129 TYR A O 1
ATOM 1071 N N . TYR A 1 130 ? 3.031 3.021 -6.834 1.00 89.12 130 TYR A N 1
ATOM 1072 C CA . TYR A 1 130 ? 3.725 3.943 -5.947 1.00 89.12 130 TYR A CA 1
ATOM 1073 C C . TYR A 1 130 ? 2.801 4.472 -4.838 1.00 89.12 130 TYR A C 1
ATOM 1075 O O . TYR A 1 130 ? 1.667 4.878 -5.111 1.00 89.12 130 TYR A O 1
ATOM 1083 N N . SER A 1 131 ? 3.330 4.567 -3.613 1.00 90.00 131 SER A N 1
ATOM 1084 C CA . SER A 1 131 ? 2.680 5.236 -2.478 1.00 90.00 131 SER A CA 1
ATOM 1085 C C . SER A 1 131 ? 3.589 6.315 -1.870 1.00 90.00 131 SER A C 1
ATOM 1087 O O . SER A 1 131 ? 4.754 6.029 -1.600 1.00 90.00 131 SER A O 1
ATOM 1089 N N . PRO A 1 132 ? 3.113 7.548 -1.616 1.00 88.94 132 PRO A N 1
ATOM 1090 C CA . PRO A 1 132 ? 3.933 8.686 -1.177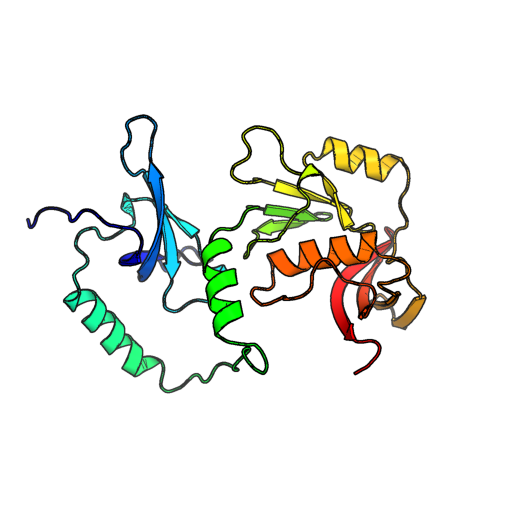 1.00 88.94 132 PRO A CA 1
ATOM 1091 C C . PRO A 1 132 ? 4.326 8.603 0.309 1.00 88.94 132 PRO A C 1
ATOM 1093 O O . PRO A 1 132 ? 3.921 9.419 1.133 1.00 88.94 132 PRO A O 1
ATOM 1096 N N . LEU A 1 133 ? 5.123 7.599 0.673 1.00 88.88 133 LEU A N 1
ATOM 1097 C CA . LEU A 1 133 ? 5.510 7.344 2.058 1.00 88.88 133 LEU A CA 1
ATOM 1098 C C . LEU A 1 133 ? 6.305 8.513 2.674 1.00 88.88 133 LEU A C 1
ATOM 1100 O O . LEU A 1 133 ? 7.133 9.128 1.992 1.00 88.88 133 LEU A O 1
ATOM 1104 N N . PRO A 1 134 ? 6.141 8.783 3.986 1.00 89.06 134 PRO A N 1
ATOM 1105 C CA . PRO A 1 134 ? 6.901 9.814 4.687 1.00 89.06 134 PRO A CA 1
ATOM 1106 C C . PRO A 1 134 ? 8.417 9.661 4.524 1.00 89.06 134 PRO A C 1
ATOM 1108 O O . PRO A 1 134 ? 8.957 8.557 4.603 1.00 89.06 134 PRO A O 1
ATOM 1111 N N . LYS A 1 135 ? 9.134 10.788 4.407 1.00 85.50 135 LYS A N 1
ATOM 1112 C CA . LYS A 1 135 ? 10.605 10.809 4.270 1.00 85.50 135 LYS A CA 1
ATOM 1113 C C . LYS A 1 135 ? 11.340 10.063 5.393 1.00 85.50 135 LYS A C 1
ATOM 1115 O O . LYS A 1 135 ? 12.413 9.528 5.156 1.00 85.50 135 LYS A O 1
ATOM 1120 N N . SER A 1 136 ? 10.758 9.989 6.592 1.00 86.38 136 SER A N 1
ATOM 1121 C CA . SER A 1 136 ? 11.319 9.286 7.757 1.00 86.38 136 SER A CA 1
ATOM 1122 C C . SER A 1 136 ? 11.446 7.769 7.584 1.00 86.38 136 SER A C 1
ATOM 1124 O O . SER A 1 136 ? 12.146 7.121 8.357 1.00 86.38 136 SER A O 1
ATOM 1126 N N . VAL A 1 137 ? 10.754 7.201 6.601 1.00 89.25 137 VAL A N 1
ATOM 1127 C CA . VAL A 1 137 ? 10.726 5.760 6.327 1.00 89.25 137 VAL A CA 1
ATOM 1128 C C . VAL A 1 137 ? 11.938 5.341 5.497 1.00 89.25 137 VAL A C 1
ATOM 1130 O O . VAL A 1 137 ? 12.322 4.172 5.518 1.00 89.25 137 VAL A O 1
ATOM 1133 N N . TRP A 1 138 ? 12.548 6.292 4.788 1.00 86.50 138 TRP A N 1
ATOM 1134 C CA . TRP A 1 138 ? 13.685 6.093 3.897 1.00 86.50 138 TRP A CA 1
ATOM 1135 C C . TRP A 1 138 ? 14.998 6.098 4.683 1.00 86.50 138 TRP A C 1
ATOM 1137 O O . TRP A 1 138 ? 15.246 6.978 5.509 1.00 86.50 138 TRP A O 1
ATOM 1147 N N . ARG A 1 139 ? 15.851 5.105 4.427 1.00 88.94 139 ARG A N 1
ATOM 1148 C CA . ARG A 1 139 ? 17.218 5.005 4.950 1.00 88.94 139 ARG A CA 1
ATOM 1149 C C . ARG A 1 139 ? 18.207 5.488 3.888 1.00 88.94 139 ARG A C 1
ATOM 1151 O O . ARG A 1 139 ? 17.902 5.512 2.699 1.00 88.94 139 ARG A O 1
ATOM 1158 N N . SER A 1 140 ? 19.403 5.890 4.316 1.00 83.19 140 SER A N 1
ATOM 1159 C CA . SER A 1 140 ? 20.452 6.339 3.395 1.00 83.19 140 SER A CA 1
ATOM 1160 C C . SER A 1 140 ? 20.795 5.244 2.382 1.00 83.19 140 SER A C 1
ATOM 1162 O O . SER A 1 140 ? 21.231 4.167 2.779 1.00 83.19 140 SER A O 1
ATOM 1164 N N . GLY A 1 141 ? 20.626 5.546 1.092 1.00 80.69 141 GLY A N 1
ATOM 1165 C CA . GLY A 1 141 ? 20.880 4.612 -0.009 1.00 80.69 141 GLY A CA 1
ATOM 1166 C C . GLY A 1 141 ? 19.672 3.777 -0.444 1.00 80.69 141 GLY A C 1
ATOM 1167 O O . GLY A 1 141 ? 19.825 2.936 -1.321 1.00 80.69 141 GLY A O 1
ATOM 1168 N N . ASP A 1 142 ? 18.487 3.990 0.135 1.00 83.50 142 ASP A N 1
ATOM 1169 C CA . ASP A 1 142 ? 17.270 3.346 -0.356 1.00 83.50 142 ASP A CA 1
ATOM 1170 C C . ASP A 1 142 ? 16.844 3.940 -1.706 1.00 83.50 142 ASP A C 1
ATOM 1172 O O . ASP A 1 142 ? 16.489 5.116 -1.789 1.00 83.50 142 ASP A O 1
ATOM 1176 N N . GLU A 1 143 ? 16.810 3.102 -2.738 1.00 79.38 143 GLU A N 1
ATOM 1177 C CA . GLU A 1 143 ? 16.145 3.402 -4.015 1.00 79.38 143 GLU A CA 1
ATOM 1178 C C . GLU A 1 143 ? 14.720 2.825 -4.038 1.00 79.38 143 GLU A C 1
ATOM 1180 O O . GLU A 1 143 ? 13.777 3.472 -4.486 1.00 79.38 143 GLU A O 1
ATOM 1185 N N . VAL A 1 144 ? 14.548 1.625 -3.475 1.00 85.56 144 VAL A N 1
ATOM 1186 C CA . VAL A 1 144 ? 13.268 0.924 -3.337 1.00 85.56 144 VAL A CA 1
ATOM 1187 C C . VAL A 1 144 ? 13.223 0.183 -2.002 1.00 85.56 144 VAL A C 1
ATOM 1189 O O . VAL A 1 144 ? 14.234 -0.328 -1.516 1.00 85.56 144 VAL A O 1
ATOM 1192 N N . ILE A 1 145 ? 12.044 0.110 -1.391 1.00 91.06 145 ILE A N 1
ATOM 1193 C CA . ILE A 1 145 ? 11.818 -0.685 -0.184 1.00 91.06 145 ILE A CA 1
ATOM 1194 C C . ILE A 1 145 ? 11.400 -2.092 -0.601 1.00 91.06 145 ILE A C 1
ATOM 1196 O O . ILE A 1 145 ? 10.338 -2.269 -1.188 1.00 91.06 145 ILE A O 1
ATOM 1200 N N . ASP A 1 146 ? 12.195 -3.107 -0.268 1.00 92.38 146 ASP A N 1
ATOM 1201 C CA . ASP A 1 146 ? 11.829 -4.482 -0.621 1.00 92.38 146 ASP A CA 1
ATOM 1202 C C . ASP A 1 146 ? 10.546 -4.944 0.091 1.00 92.38 146 ASP A C 1
ATOM 1204 O O . ASP A 1 146 ? 9.574 -5.325 -0.556 1.00 92.38 146 ASP A O 1
ATOM 1208 N N . THR A 1 147 ? 10.508 -4.844 1.422 1.00 96.62 147 THR A N 1
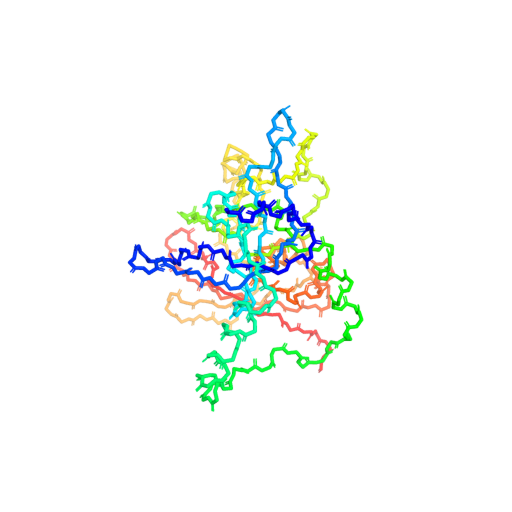ATOM 1209 C CA . THR A 1 147 ? 9.330 -5.219 2.212 1.00 96.62 147 THR A CA 1
ATOM 1210 C C . THR A 1 147 ? 9.038 -4.183 3.295 1.00 96.62 147 THR A C 1
ATOM 1212 O O . THR A 1 147 ? 9.927 -3.820 4.070 1.00 96.62 147 THR A O 1
ATOM 1215 N N . LEU A 1 148 ? 7.785 -3.727 3.369 1.00 97.75 148 LEU A N 1
ATOM 1216 C CA . LEU A 1 148 ? 7.280 -2.854 4.431 1.00 97.75 148 LEU A CA 1
ATOM 1217 C C . LEU A 1 148 ? 6.308 -3.620 5.346 1.00 97.75 148 LEU A C 1
ATOM 1219 O O . LEU A 1 148 ? 5.389 -4.282 4.873 1.00 97.75 148 LEU A O 1
ATOM 1223 N N . TYR A 1 149 ? 6.499 -3.538 6.661 1.00 98.25 149 TYR A N 1
ATOM 1224 C CA . TYR A 1 149 ? 5.772 -4.357 7.636 1.00 98.25 149 TYR A CA 1
ATOM 1225 C C . TYR A 1 149 ? 4.695 -3.537 8.338 1.00 98.25 149 TYR A C 1
ATOM 1227 O O . TYR A 1 149 ? 5.026 -2.659 9.132 1.00 98.25 149 TYR A O 1
ATOM 1235 N N . PHE A 1 150 ? 3.424 -3.831 8.086 1.00 98.06 150 PHE A N 1
ATOM 1236 C CA . PHE A 1 150 ? 2.281 -3.170 8.708 1.00 98.06 150 PHE A CA 1
ATOM 1237 C C . PHE A 1 150 ? 1.797 -3.929 9.945 1.00 98.06 150 PHE A C 1
ATOM 1239 O O . PHE A 1 150 ? 1.640 -5.150 9.943 1.00 98.06 150 PHE A O 1
ATOM 1246 N N . CYS A 1 151 ? 1.483 -3.182 11.000 1.00 97.25 151 CYS A N 1
ATOM 1247 C CA . CYS A 1 151 ? 0.612 -3.667 12.058 1.00 97.25 151 CYS A CA 1
ATOM 1248 C C . CYS A 1 151 ? -0.821 -3.714 11.524 1.00 97.25 151 CYS A C 1
ATOM 1250 O O . CYS A 1 151 ? -1.362 -2.682 11.138 1.00 97.25 151 CYS A O 1
ATOM 1252 N N . GLU A 1 152 ? -1.446 -4.888 11.533 1.00 95.81 152 GLU A N 1
ATOM 1253 C CA . GLU A 1 152 ? -2.788 -5.091 10.968 1.00 95.81 152 GLU A CA 1
ATOM 1254 C C . GLU A 1 152 ? -3.897 -4.285 11.664 1.00 95.81 152 GLU A C 1
ATOM 1256 O O . GLU A 1 152 ? -4.919 -4.001 11.051 1.00 95.81 152 GLU A O 1
ATOM 1261 N N . PHE A 1 153 ? -3.681 -3.865 12.916 1.00 96.50 153 PHE A N 1
ATOM 1262 C CA . PHE A 1 153 ? -4.678 -3.109 13.677 1.00 96.50 153 PHE A CA 1
ATOM 1263 C C . PHE A 1 153 ? -4.428 -1.595 13.650 1.00 96.50 153 PHE A C 1
ATOM 1265 O O . PHE A 1 153 ? -5.333 -0.800 13.400 1.00 96.50 153 PHE A O 1
ATOM 1272 N N . THR A 1 154 ? -3.188 -1.161 13.903 1.00 96.38 154 THR A N 1
ATOM 1273 C CA . THR A 1 154 ? -2.857 0.277 13.975 1.00 96.38 154 THR A CA 1
ATOM 1274 C C . THR A 1 154 ? -2.501 0.880 12.624 1.00 96.38 154 THR A C 1
ATOM 1276 O O . THR A 1 154 ? -2.382 2.100 12.518 1.00 96.38 154 THR A O 1
ATOM 1279 N N . LEU A 1 155 ? -2.261 0.032 11.620 1.00 97.12 155 LEU A N 1
ATOM 1280 C CA . LEU A 1 155 ? -1.731 0.380 10.302 1.00 97.12 155 LEU A CA 1
ATOM 1281 C C . LEU A 1 155 ? -0.383 1.113 10.343 1.00 97.12 155 LEU A C 1
ATOM 1283 O O . LEU A 1 155 ? 0.109 1.560 9.312 1.00 97.12 155 LEU A O 1
ATOM 1287 N N . ASN A 1 156 ? 0.262 1.213 11.511 1.00 96.75 156 ASN A N 1
ATOM 1288 C CA . ASN A 1 156 ? 1.639 1.679 11.583 1.00 96.75 156 ASN A CA 1
ATOM 1289 C C . ASN A 1 156 ? 2.534 0.709 10.822 1.00 96.75 156 ASN A C 1
ATOM 1291 O O . ASN A 1 156 ? 2.379 -0.508 10.943 1.00 96.75 156 ASN A O 1
ATOM 1295 N N . PHE A 1 157 ? 3.498 1.255 10.097 1.00 97.06 157 PHE A N 1
ATOM 1296 C CA . PHE A 1 157 ? 4.386 0.481 9.251 1.00 97.06 157 PHE A CA 1
ATOM 1297 C C . PHE A 1 157 ? 5.854 0.689 9.609 1.00 97.06 157 PHE A C 1
ATOM 1299 O O . PHE A 1 157 ? 6.261 1.743 10.101 1.00 97.06 157 PHE A O 1
ATOM 1306 N N . TYR A 1 158 ? 6.641 -0.355 9.373 1.00 96.75 158 TYR A N 1
ATOM 1307 C CA . TYR A 1 158 ? 8.008 -0.497 9.854 1.00 96.75 158 TYR A CA 1
ATOM 1308 C C . TYR A 1 158 ? 8.914 -1.085 8.778 1.00 96.75 158 TYR A C 1
ATOM 1310 O O . TYR A 1 158 ? 8.456 -1.770 7.862 1.00 96.75 158 TYR A O 1
ATOM 1318 N N . ARG A 1 159 ? 10.220 -0.829 8.893 1.00 95.38 159 ARG A N 1
ATOM 1319 C CA . ARG A 1 159 ? 11.220 -1.280 7.917 1.00 95.38 159 ARG A CA 1
ATOM 1320 C C . ARG A 1 159 ? 11.750 -2.670 8.216 1.00 95.38 159 ARG A C 1
ATOM 1322 O O . ARG A 1 159 ? 12.295 -3.301 7.317 1.00 95.38 159 ARG A O 1
ATOM 1329 N N . THR A 1 160 ? 11.614 -3.142 9.452 1.00 95.94 160 THR A N 1
ATOM 1330 C CA . THR A 1 160 ? 11.975 -4.514 9.814 1.00 95.94 160 THR A CA 1
ATOM 1331 C C . THR A 1 160 ? 10.889 -5.184 10.641 1.00 95.94 160 THR A C 1
ATOM 1333 O O . THR A 1 160 ? 10.079 -4.531 11.308 1.00 95.94 160 THR A O 1
ATOM 1336 N N . LYS A 1 161 ? 10.899 -6.517 10.630 1.00 96.31 161 LYS A N 1
ATOM 1337 C CA . LYS A 1 161 ? 9.975 -7.325 11.421 1.00 96.31 161 LYS A CA 1
ATOM 1338 C C . LYS A 1 161 ? 10.161 -7.097 12.926 1.00 96.31 161 LYS A C 1
ATOM 1340 O O . LYS A 1 161 ? 9.185 -7.017 13.661 1.00 96.31 161 LYS A O 1
ATOM 1345 N N . GLU A 1 162 ? 11.392 -6.890 13.388 1.00 97.50 162 GLU A N 1
ATOM 1346 C CA . GLU A 1 162 ? 11.708 -6.650 14.803 1.00 97.50 162 GLU A CA 1
ATOM 1347 C C . GLU A 1 162 ? 11.147 -5.309 15.308 1.00 97.50 162 GLU A C 1
ATOM 1349 O O . GLU A 1 162 ? 10.802 -5.167 16.484 1.00 97.50 162 GLU A O 1
ATOM 1354 N N . GLU A 1 163 ? 11.071 -4.293 14.441 1.00 96.69 163 GLU A N 1
ATOM 1355 C CA . GLU A 1 163 ? 10.419 -3.015 14.750 1.00 96.69 163 GLU A CA 1
ATOM 1356 C C . GLU A 1 163 ? 8.906 -3.198 14.939 1.00 96.69 163 GLU A C 1
ATOM 1358 O O . GLU A 1 163 ? 8.360 -2.719 15.941 1.00 96.69 163 GLU A O 1
ATOM 1363 N N . LEU A 1 164 ? 8.256 -3.954 14.045 1.00 97.00 164 LEU A N 1
ATOM 1364 C CA . LEU A 1 164 ? 6.841 -4.317 14.159 1.00 97.00 164 LEU A CA 1
ATOM 1365 C C . LEU A 1 164 ? 6.566 -5.120 15.439 1.00 97.00 164 LEU A C 1
ATOM 1367 O O . LEU A 1 164 ? 5.676 -4.768 16.214 1.00 97.00 164 LEU A O 1
ATOM 1371 N N . GLU A 1 165 ? 7.359 -6.154 15.719 1.00 96.12 165 GLU A N 1
ATOM 1372 C CA . GLU A 1 165 ? 7.205 -6.978 16.924 1.00 96.12 165 GLU A CA 1
ATOM 1373 C C . GLU A 1 165 ? 7.349 -6.144 18.204 1.00 96.12 165 GLU A C 1
ATOM 1375 O O . GLU A 1 165 ? 6.620 -6.331 19.182 1.00 96.12 165 GLU A O 1
ATOM 1380 N N . ARG A 1 166 ? 8.272 -5.175 18.212 1.00 96.69 166 ARG A N 1
ATOM 1381 C CA . ARG A 1 166 ? 8.444 -4.243 19.334 1.00 96.69 166 ARG A CA 1
ATOM 1382 C C . ARG A 1 166 ? 7.233 -3.333 19.510 1.00 96.69 166 ARG A C 1
ATOM 1384 O O . ARG A 1 166 ? 6.901 -3.007 20.647 1.00 96.69 166 ARG A O 1
ATOM 1391 N N . HIS A 1 167 ? 6.590 -2.909 18.422 1.00 95.25 167 HIS A N 1
ATOM 1392 C CA . HIS A 1 167 ? 5.331 -2.170 18.485 1.00 95.25 167 HIS A CA 1
ATOM 1393 C C . HIS A 1 167 ? 4.211 -3.037 19.071 1.00 95.25 167 HIS A C 1
ATOM 1395 O O . HIS A 1 167 ? 3.568 -2.619 20.031 1.00 95.25 167 HIS A O 1
ATOM 1401 N N . GLN A 1 168 ? 4.037 -4.263 18.574 1.00 94.06 168 GLN A N 1
ATOM 1402 C CA . GLN A 1 168 ? 2.996 -5.187 19.038 1.00 94.06 168 GLN A CA 1
ATOM 1403 C C . GLN A 1 168 ? 3.144 -5.538 20.529 1.00 94.06 168 GLN A C 1
ATOM 1405 O O . GLN A 1 168 ? 2.150 -5.576 21.254 1.00 94.06 168 GLN A O 1
ATOM 1410 N N . LYS A 1 169 ? 4.382 -5.701 21.023 1.00 95.19 169 LYS A N 1
ATOM 1411 C CA . LYS A 1 169 ? 4.678 -5.958 22.448 1.00 95.19 169 LYS A CA 1
ATOM 1412 C C . LYS A 1 169 ? 4.256 -4.829 23.393 1.00 95.19 169 LYS A C 1
ATOM 1414 O O . LYS A 1 169 ? 4.061 -5.090 24.575 1.00 95.19 169 LYS A O 1
ATOM 1419 N N . LYS A 1 170 ? 4.114 -3.591 22.908 1.00 93.50 170 LYS A N 1
ATOM 1420 C CA . LYS A 1 170 ? 3.624 -2.464 23.727 1.00 93.50 170 LYS A CA 1
ATOM 1421 C C . LYS A 1 170 ? 2.113 -2.517 23.968 1.00 93.50 170 LYS A C 1
ATOM 1423 O O . LYS A 1 170 ? 1.617 -1.751 24.786 1.00 93.50 170 LYS A O 1
ATOM 1428 N N . GLY A 1 171 ? 1.406 -3.413 23.278 1.00 84.00 171 GLY A N 1
ATOM 1429 C CA . GLY A 1 171 ? -0.047 -3.434 23.230 1.00 84.00 171 GLY A CA 1
ATOM 1430 C C . GLY A 1 171 ? -0.564 -2.411 22.221 1.00 84.00 171 GLY A C 1
ATOM 1431 O O . GLY A 1 171 ? -0.177 -1.244 22.231 1.00 84.00 171 GLY A O 1
ATOM 1432 N N . CYS A 1 172 ? -1.440 -2.863 21.332 1.00 87.69 172 CYS A N 1
ATOM 1433 C CA . CYS A 1 172 ? -2.170 -2.012 20.403 1.00 87.69 172 CYS A CA 1
ATOM 1434 C C . CYS A 1 172 ? -3.672 -2.266 20.543 1.00 87.69 172 CYS A C 1
ATOM 1436 O O . CYS A 1 172 ? -4.087 -3.364 20.919 1.00 87.69 172 CYS A O 1
ATOM 1438 N N . LEU A 1 173 ? -4.475 -1.242 20.244 1.00 91.50 173 LEU A N 1
ATOM 1439 C CA . LEU A 1 173 ? -5.905 -1.419 19.999 1.00 91.50 173 LEU A CA 1
ATOM 1440 C C . LEU A 1 173 ? -6.070 -2.426 18.861 1.00 91.50 173 LEU A C 1
ATOM 1442 O O . LEU A 1 173 ? -5.394 -2.304 17.844 1.00 91.50 173 LEU A O 1
ATOM 1446 N N . ARG A 1 174 ? -6.944 -3.414 19.059 1.00 95.88 174 ARG A N 1
ATOM 1447 C CA . ARG A 1 174 ? -7.198 -4.517 18.117 1.00 95.88 174 ARG A CA 1
ATOM 1448 C C . ARG A 1 174 ? -8.458 -4.277 17.277 1.00 95.88 174 ARG A C 1
ATOM 1450 O O . ARG A 1 174 ? -9.154 -5.221 16.924 1.00 95.88 174 ARG A O 1
ATOM 1457 N N . HIS A 1 175 ? -8.776 -3.008 17.020 1.00 96.31 175 HIS A N 1
ATOM 1458 C CA . HIS A 1 175 ? -9.872 -2.554 16.163 1.00 96.31 175 HIS A CA 1
ATOM 1459 C C . HIS A 1 175 ? -9.577 -1.155 15.591 1.00 96.31 175 HIS A C 1
ATOM 1461 O O . HIS A 1 175 ? -8.748 -0.439 16.168 1.00 96.31 175 HIS A O 1
ATOM 1467 N N . PRO A 1 176 ? -10.241 -0.740 14.493 1.00 97.69 176 PRO A N 1
ATOM 1468 C CA . PRO A 1 176 ? -10.130 0.622 13.973 1.00 97.69 176 PRO A CA 1
ATOM 1469 C C . PRO A 1 176 ? -10.524 1.686 15.019 1.00 97.69 176 PRO A C 1
ATOM 1471 O O . PRO A 1 176 ? -11.445 1.457 15.808 1.00 97.69 176 PRO A O 1
ATOM 1474 N N . PRO A 1 177 ? -9.864 2.859 15.053 1.00 97.12 177 PRO A N 1
ATOM 1475 C CA . PRO A 1 177 ? -10.087 3.898 16.061 1.00 97.12 177 PRO A CA 1
ATOM 1476 C C . PRO A 1 177 ? -11.294 4.785 15.708 1.00 97.12 177 PRO A C 1
ATOM 1478 O O . PRO A 1 177 ? -11.147 5.982 15.444 1.00 97.12 177 PRO A O 1
ATOM 1481 N N . GLY A 1 178 ? -12.477 4.176 15.688 1.00 96.75 178 GLY A N 1
ATOM 1482 C CA . GLY A 1 178 ? -13.756 4.799 15.359 1.00 96.75 178 GLY A CA 1
ATOM 1483 C C . GLY A 1 178 ? -14.924 4.081 16.029 1.00 96.75 178 GLY A C 1
ATOM 1484 O O . GLY A 1 178 ? -14.718 3.161 16.825 1.00 96.75 178 GLY A O 1
ATOM 1485 N N . ASP A 1 179 ? -16.137 4.502 15.697 1.00 98.06 179 ASP A N 1
ATOM 1486 C CA . ASP A 1 179 ? -17.358 3.932 16.262 1.00 98.06 179 ASP A CA 1
ATOM 1487 C C . ASP A 1 179 ? -17.807 2.723 15.426 1.00 98.06 179 ASP A C 1
ATOM 1489 O O . ASP A 1 179 ? -17.863 2.793 14.199 1.00 98.06 179 ASP A O 1
ATOM 1493 N N . GLU A 1 180 ? -18.113 1.594 16.073 1.00 98.31 180 GLU A N 1
ATOM 1494 C CA . GLU A 1 180 ? -18.713 0.431 15.404 1.00 98.31 180 GLU A CA 1
ATOM 1495 C C . GLU A 1 180 ? -20.174 0.766 15.065 1.00 98.31 180 GLU A C 1
ATOM 1497 O O . GLU A 1 180 ? -21.048 0.744 15.932 1.00 98.31 180 GLU A O 1
ATOM 1502 N N . ILE A 1 181 ? -20.439 1.104 13.803 1.00 98.31 181 ILE A N 1
ATOM 1503 C CA . ILE A 1 181 ? -21.766 1.536 13.334 1.00 98.31 181 ILE A CA 1
ATOM 1504 C C . ILE A 1 181 ? -22.613 0.383 12.786 1.00 98.31 181 ILE A C 1
ATOM 1506 O O . ILE A 1 181 ? -23.817 0.529 12.581 1.00 98.31 181 ILE A O 1
ATOM 1510 N N . TYR A 1 182 ? -21.989 -0.765 12.528 1.00 98.31 182 TYR A N 1
ATOM 1511 C CA . TYR A 1 182 ? -22.656 -1.969 12.056 1.00 98.31 182 TYR A CA 1
ATOM 1512 C C . TYR A 1 182 ? -21.948 -3.205 12.590 1.00 98.31 182 TYR A C 1
ATOM 1514 O O . TYR A 1 182 ? -20.718 -3.269 12.590 1.00 98.31 182 TYR A O 1
ATOM 1522 N N . ARG A 1 183 ? -22.741 -4.211 12.961 1.00 97.56 183 ARG A N 1
ATOM 1523 C CA . ARG A 1 183 ? -22.259 -5.537 13.329 1.00 97.56 183 ARG A CA 1
ATOM 1524 C C . ARG A 1 183 ? -23.255 -6.605 12.909 1.00 97.56 183 ARG A C 1
ATOM 1526 O O . ARG A 1 183 ? -24.427 -6.531 13.274 1.00 97.56 183 ARG A O 1
ATOM 1533 N N . ASN A 1 184 ? -22.769 -7.618 12.201 1.00 96.62 184 ASN A N 1
ATOM 1534 C CA . ASN A 1 184 ? -23.500 -8.849 11.934 1.00 96.62 184 ASN A CA 1
ATOM 1535 C C . ASN A 1 184 ? -22.543 -10.046 11.963 1.00 96.62 184 ASN A C 1
ATOM 1537 O O . ASN A 1 184 ? -21.632 -10.139 11.140 1.00 96.62 184 ASN A O 1
ATOM 1541 N N . ASP A 1 185 ? -22.754 -10.954 12.914 1.00 95.12 185 ASP A N 1
ATOM 1542 C CA . ASP A 1 185 ? -21.891 -12.107 13.179 1.00 95.12 185 ASP A CA 1
ATOM 1543 C C . ASP A 1 185 ? -20.404 -11.727 13.317 1.00 95.12 185 ASP A C 1
ATOM 1545 O O . ASP A 1 185 ? -19.994 -11.121 14.312 1.00 95.12 185 ASP A O 1
ATOM 1549 N N . LYS A 1 186 ? -19.595 -12.103 12.320 1.00 95.69 186 LYS A N 1
ATOM 1550 C CA . LYS A 1 186 ? -18.153 -11.851 12.255 1.00 95.69 186 LYS A CA 1
ATOM 1551 C C . LYS A 1 186 ? -17.796 -10.614 11.437 1.00 95.69 186 LYS A C 1
ATOM 1553 O O . LYS A 1 186 ? -16.616 -10.355 11.274 1.00 95.69 186 LYS A O 1
ATOM 1558 N N . VAL A 1 187 ? -18.764 -9.875 10.903 1.00 97.75 187 VAL A N 1
ATOM 1559 C CA . VAL A 1 187 ? -18.509 -8.685 10.085 1.00 97.75 187 VAL A CA 1
ATOM 1560 C C . VAL A 1 187 ? -18.926 -7.439 10.850 1.00 97.75 187 VAL A C 1
ATOM 1562 O O . VAL A 1 187 ? -20.067 -7.336 11.307 1.00 97.75 187 VAL A O 1
ATOM 1565 N N . SER A 1 188 ? -18.019 -6.471 10.928 1.00 98.31 188 SER A N 1
ATOM 1566 C CA . SER A 1 188 ? -18.260 -5.168 11.547 1.00 98.31 188 SER A CA 1
ATOM 1567 C C . SER A 1 188 ? -17.839 -4.036 10.620 1.00 98.31 188 SER A C 1
ATOM 1569 O O . SER A 1 188 ? -16.912 -4.191 9.825 1.00 98.31 188 SER A O 1
ATOM 1571 N N . VAL A 1 189 ? -18.504 -2.886 10.732 1.00 98.56 189 VAL A N 1
ATOM 1572 C CA . VAL A 1 189 ? -18.095 -1.652 10.049 1.00 98.56 189 VAL A CA 1
ATOM 1573 C C . VAL A 1 189 ? -17.845 -0.566 11.081 1.00 98.56 189 VAL A C 1
ATOM 1575 O O . VAL A 1 189 ? -18.708 -0.285 11.915 1.00 98.56 189 VAL A O 1
ATOM 1578 N N . PHE A 1 190 ? -16.672 0.054 10.997 1.00 98.69 190 PHE A N 1
ATOM 1579 C CA . PHE A 1 190 ? -16.272 1.177 11.836 1.00 98.69 190 PHE A CA 1
ATOM 1580 C C . PHE A 1 190 ? -16.319 2.475 11.037 1.00 98.69 190 PHE A C 1
ATOM 1582 O O . PHE A 1 190 ? -15.752 2.544 9.948 1.00 98.69 190 PHE A O 1
ATOM 1589 N N . GLU A 1 191 ? -16.947 3.507 11.590 1.00 98.56 191 GLU A N 1
ATOM 1590 C CA . GLU A 1 191 ? -16.836 4.877 11.092 1.00 98.56 191 GLU A CA 1
ATOM 1591 C C . GLU A 1 191 ? -15.673 5.571 11.806 1.00 98.56 191 GLU A C 1
ATOM 1593 O O . GLU A 1 191 ? -15.697 5.794 13.018 1.00 98.56 191 GLU A O 1
ATOM 1598 N N . VAL A 1 192 ? -14.623 5.892 11.054 1.00 98.44 192 VAL A N 1
ATOM 1599 C CA . VAL A 1 192 ? -13.427 6.571 11.553 1.00 98.44 192 VAL A CA 1
ATOM 1600 C C . VAL A 1 192 ? -13.397 7.992 11.001 1.00 98.44 192 VAL A C 1
ATOM 1602 O O . VAL A 1 192 ? -13.336 8.210 9.791 1.00 98.44 192 VAL A O 1
ATOM 1605 N N . ASP A 1 193 ? -13.409 8.972 11.900 1.00 97.75 193 ASP A N 1
ATOM 1606 C CA . ASP A 1 193 ? -13.255 10.380 11.544 1.00 97.75 193 ASP A CA 1
ATOM 1607 C C . ASP A 1 193 ? -11.776 10.712 11.282 1.00 97.75 193 ASP A C 1
ATOM 1609 O O . ASP A 1 193 ? -10.932 10.641 12.187 1.00 97.75 193 ASP A O 1
ATOM 1613 N N . GLY A 1 194 ? -11.465 11.121 10.049 1.00 96.19 194 GLY A N 1
ATOM 1614 C CA . GLY A 1 194 ? -10.113 11.463 9.626 1.00 96.19 194 GLY A CA 1
ATOM 1615 C C . GLY A 1 194 ? -9.504 12.685 10.317 1.00 96.19 194 GLY A C 1
ATOM 1616 O O . GLY A 1 194 ? -8.276 12.771 10.380 1.00 96.19 194 GLY A O 1
ATOM 1617 N N . SER A 1 195 ? -10.308 13.582 10.904 1.00 95.25 195 SER A N 1
ATOM 1618 C CA . SER A 1 195 ? -9.791 14.705 11.704 1.00 95.25 195 SER A CA 1
ATOM 1619 C C . SER A 1 195 ? -9.430 14.294 13.137 1.00 95.25 195 SER A C 1
ATOM 1621 O O . SER A 1 195 ? -8.562 14.906 13.761 1.00 95.25 195 SER A O 1
ATOM 1623 N N . ARG A 1 196 ? -10.059 13.234 13.669 1.00 96.38 196 ARG A N 1
ATOM 1624 C CA . ARG A 1 196 ? -9.811 12.716 15.029 1.00 96.38 196 ARG A CA 1
ATOM 1625 C C . ARG A 1 196 ? -8.695 11.671 15.050 1.00 96.38 196 ARG A C 1
ATOM 1627 O O . ARG A 1 196 ? -7.854 11.687 15.947 1.00 96.38 196 ARG A O 1
ATOM 1634 N N . SER A 1 197 ? -8.659 10.801 14.044 1.00 96.06 197 SER A N 1
ATOM 1635 C CA . SER A 1 197 ? -7.729 9.670 13.934 1.00 96.06 197 SER A CA 1
ATOM 1636 C C . SER A 1 197 ? -6.740 9.848 12.774 1.00 96.06 197 SER A C 1
ATOM 1638 O O . SER A 1 197 ? -6.486 8.914 12.009 1.00 96.06 197 SER A O 1
ATOM 1640 N N . LYS A 1 198 ? -6.156 11.051 12.658 1.00 94.56 198 LYS A N 1
ATOM 1641 C CA . LYS A 1 198 ? -5.335 11.491 11.512 1.00 94.56 198 LYS A CA 1
ATOM 1642 C C . LYS A 1 198 ? -4.233 10.509 11.124 1.00 94.56 198 LYS A C 1
ATOM 1644 O O . LYS A 1 198 ? -4.175 10.073 9.982 1.00 94.56 198 LYS A O 1
ATOM 1649 N N . GLN A 1 199 ? -3.395 10.097 12.078 1.00 94.81 199 GLN A N 1
ATOM 1650 C CA . GLN A 1 199 ? -2.287 9.176 11.793 1.00 94.81 199 GLN A CA 1
ATOM 1651 C C . GLN A 1 199 ? -2.778 7.826 11.254 1.00 94.81 199 GLN A C 1
ATOM 1653 O O . GLN A 1 199 ? -2.198 7.293 10.311 1.00 94.81 199 GLN A O 1
ATOM 1658 N N . TRP A 1 200 ? -3.845 7.276 11.839 1.00 96.94 200 TRP A N 1
ATOM 1659 C CA . TRP A 1 200 ? -4.401 5.992 11.412 1.00 96.94 200 TRP A CA 1
ATOM 1660 C C . TRP A 1 200 ? -4.994 6.094 9.999 1.00 96.94 200 TRP A C 1
ATOM 1662 O O . TRP A 1 200 ? -4.716 5.250 9.152 1.00 96.94 200 TRP A O 1
ATOM 1672 N N . CYS A 1 201 ? -5.724 7.174 9.709 1.00 97.06 201 CYS A N 1
ATOM 1673 C CA . CYS A 1 201 ? -6.316 7.409 8.389 1.00 97.06 201 CYS A CA 1
ATOM 1674 C C . CYS A 1 201 ? -5.255 7.690 7.316 1.00 97.06 201 CYS A C 1
ATOM 1676 O O . CYS A 1 201 ? -5.363 7.193 6.199 1.00 97.06 201 CYS A O 1
ATOM 1678 N N . GLN A 1 202 ? -4.190 8.424 7.651 1.00 95.06 202 GLN A N 1
ATOM 1679 C CA . GLN A 1 202 ? -3.048 8.623 6.753 1.00 95.06 202 GLN A CA 1
ATOM 1680 C C . GLN A 1 202 ? -2.356 7.293 6.438 1.00 95.06 202 GLN A C 1
ATOM 1682 O O . GLN A 1 202 ? -2.068 7.010 5.278 1.00 95.06 202 GLN A O 1
ATOM 1687 N N . ASN A 1 203 ? -2.150 6.440 7.446 1.00 96.81 203 ASN A N 1
ATOM 1688 C CA . ASN A 1 203 ? -1.600 5.099 7.247 1.00 96.81 203 ASN A CA 1
ATOM 1689 C C . ASN A 1 203 ? -2.485 4.238 6.333 1.00 96.81 203 ASN A C 1
ATOM 1691 O O . ASN A 1 203 ? -1.965 3.584 5.428 1.00 96.81 203 ASN A O 1
ATOM 1695 N N . LEU A 1 204 ? -3.808 4.286 6.522 1.00 97.06 204 LEU A N 1
ATOM 1696 C CA . LEU A 1 204 ? -4.766 3.631 5.631 1.00 97.06 204 LEU A CA 1
ATOM 1697 C C . LEU A 1 204 ? -4.660 4.170 4.198 1.00 97.06 204 LEU A C 1
ATOM 1699 O O . LEU A 1 204 ? -4.644 3.388 3.254 1.00 97.06 204 LEU A O 1
ATOM 1703 N N . CYS A 1 205 ? -4.519 5.484 4.017 1.00 94.81 205 CYS A N 1
ATOM 1704 C CA . CYS A 1 205 ? -4.335 6.094 2.702 1.00 94.81 205 CYS A CA 1
ATOM 1705 C C . CYS A 1 205 ? -3.030 5.667 2.018 1.00 94.81 205 CYS A C 1
ATOM 1707 O O . CYS A 1 205 ? -3.052 5.401 0.816 1.00 94.81 205 CYS A O 1
ATOM 1709 N N . TYR A 1 206 ? -1.915 5.575 2.752 1.00 94.56 206 TYR A N 1
ATOM 1710 C CA . TYR A 1 206 ? -0.654 5.071 2.199 1.00 94.56 206 TYR A CA 1
ATOM 1711 C C . TYR A 1 206 ? -0.787 3.621 1.745 1.00 94.56 206 TYR A C 1
ATOM 1713 O O . TYR A 1 206 ? -0.351 3.296 0.640 1.00 94.56 206 TYR A O 1
ATOM 1721 N N . LEU A 1 207 ? -1.411 2.774 2.568 1.00 96.31 207 LEU A N 1
ATOM 1722 C CA . LEU A 1 207 ? -1.693 1.383 2.227 1.00 96.31 207 LEU A CA 1
ATOM 1723 C C . LEU A 1 207 ? -2.597 1.294 0.991 1.00 96.31 207 LEU A C 1
ATOM 1725 O O . LEU A 1 207 ? -2.285 0.578 0.051 1.00 96.31 207 LEU A O 1
ATOM 1729 N N . ALA A 1 208 ? -3.676 2.073 0.944 1.00 94.56 208 ALA A N 1
ATOM 1730 C CA . ALA A 1 208 ? -4.602 2.079 -0.181 1.00 94.56 208 ALA A CA 1
ATOM 1731 C C . ALA A 1 208 ? -3.943 2.539 -1.486 1.00 94.56 208 ALA A C 1
ATOM 1733 O O . ALA A 1 208 ? -4.171 1.946 -2.534 1.00 94.56 208 ALA A O 1
ATOM 1734 N N . LYS A 1 209 ? -3.081 3.564 -1.436 1.00 90.12 209 LYS A N 1
ATOM 1735 C CA . LYS A 1 209 ? -2.387 4.088 -2.622 1.00 90.12 209 LYS A CA 1
ATOM 1736 C C . LYS A 1 209 ? -1.426 3.070 -3.253 1.00 90.12 209 LYS A C 1
ATOM 1738 O O . LYS A 1 209 ? -1.158 3.171 -4.444 1.00 90.12 209 LYS A O 1
ATOM 1743 N N . MET A 1 210 ? -0.973 2.060 -2.502 1.00 92.75 210 MET A N 1
ATOM 1744 C CA . MET A 1 210 ? -0.206 0.925 -3.045 1.00 92.75 210 MET A CA 1
ATOM 1745 C C . MET A 1 210 ? -1.032 0.034 -3.986 1.00 92.75 210 MET A C 1
ATOM 1747 O O . MET A 1 210 ? -0.454 -0.701 -4.786 1.00 92.75 210 MET A O 1
ATOM 1751 N N . PHE A 1 211 ? -2.364 0.109 -3.902 1.00 91.81 211 PHE A N 1
ATOM 1752 C CA . PHE A 1 211 ? -3.311 -0.723 -4.654 1.00 91.81 211 PHE A CA 1
ATOM 1753 C C . PHE A 1 211 ? -4.345 0.089 -5.449 1.00 91.81 211 PHE A C 1
ATOM 1755 O O . PHE A 1 211 ? -5.191 -0.498 -6.116 1.00 91.81 211 PHE A O 1
ATOM 1762 N N . LEU A 1 212 ? -4.263 1.423 -5.413 1.00 85.12 212 LEU A N 1
ATOM 1763 C CA . LEU A 1 212 ? -5.112 2.341 -6.171 1.00 85.12 212 LEU A CA 1
ATOM 1764 C C . LEU A 1 212 ? -4.243 3.303 -6.985 1.00 85.12 212 LEU A C 1
ATOM 1766 O O . LEU A 1 212 ? -3.444 4.064 -6.425 1.00 85.12 212 LEU A O 1
ATOM 1770 N N . ASP A 1 213 ? -4.429 3.304 -8.303 1.00 74.94 213 ASP A N 1
ATOM 1771 C CA . ASP A 1 213 ? -3.644 4.147 -9.209 1.00 74.94 213 ASP A CA 1
ATOM 1772 C C . ASP A 1 213 ? -4.001 5.631 -9.012 1.00 74.94 213 ASP A C 1
ATOM 1774 O O . ASP A 1 213 ? -3.154 6.451 -8.643 1.00 74.94 213 ASP A O 1
ATOM 1778 N N . HIS A 1 214 ? -5.298 5.946 -9.076 1.00 75.44 214 HIS A N 1
ATOM 1779 C CA . HIS A 1 214 ? -5.820 7.317 -9.113 1.00 75.44 214 HIS A CA 1
ATOM 1780 C C . HIS A 1 214 ? -6.290 7.869 -7.756 1.00 75.44 214 HIS A C 1
ATOM 1782 O O . HIS A 1 214 ? -7.165 8.726 -7.687 1.00 75.44 214 HIS A O 1
ATOM 1788 N N . LYS A 1 215 ? -5.711 7.431 -6.631 1.00 77.50 215 LYS A N 1
ATOM 1789 C CA . LYS A 1 215 ? -6.029 8.048 -5.329 1.00 77.50 215 LYS A CA 1
ATOM 1790 C C . LYS A 1 215 ? -5.323 9.406 -5.187 1.00 77.50 215 LYS A C 1
ATOM 1792 O O . LYS A 1 215 ? -4.121 9.457 -4.934 1.00 77.50 215 LYS A O 1
ATOM 1797 N N . THR A 1 216 ? -6.083 10.493 -5.304 1.00 65.44 216 THR A N 1
ATOM 1798 C CA . THR A 1 216 ? -5.593 11.888 -5.308 1.00 65.44 216 THR A CA 1
ATOM 1799 C C . THR A 1 216 ? -5.260 12.439 -3.922 1.00 65.44 216 THR A C 1
ATOM 1801 O O . THR A 1 216 ? -4.281 13.165 -3.761 1.00 65.44 216 THR A O 1
ATOM 1804 N N . LEU A 1 217 ? -6.033 12.072 -2.897 1.00 65.75 217 LEU A N 1
ATOM 1805 C CA . LEU A 1 217 ? -5.869 12.583 -1.534 1.00 65.75 217 LEU A CA 1
ATOM 1806 C C . LEU A 1 217 ? -5.374 11.488 -0.586 1.00 65.75 217 LEU A C 1
ATOM 1808 O O . LEU A 1 217 ? -6.033 10.462 -0.373 1.00 65.75 217 LEU A O 1
ATOM 1812 N N . TRP A 1 218 ? -4.187 11.719 -0.024 1.00 62.34 218 TRP A N 1
ATOM 1813 C CA . TRP A 1 218 ? -3.500 10.790 0.879 1.00 62.34 218 TRP A CA 1
ATOM 1814 C C . TRP A 1 218 ? -3.001 11.436 2.181 1.00 62.34 218 TRP A C 1
ATOM 1816 O O . TRP A 1 218 ? -2.875 10.733 3.181 1.00 62.34 218 TRP A O 1
ATOM 1826 N N . TYR A 1 219 ? -2.748 12.751 2.193 1.00 64.88 219 TYR A N 1
ATOM 1827 C CA . TYR A 1 219 ? -2.264 13.475 3.378 1.00 64.88 219 TYR A CA 1
ATOM 1828 C C . TYR A 1 219 ? -3.373 14.200 4.146 1.00 64.88 219 TYR A C 1
ATOM 1830 O O . TYR A 1 219 ? -3.369 14.189 5.381 1.00 64.88 219 TYR A O 1
ATOM 1838 N N . ASP A 1 220 ? -4.305 14.827 3.423 1.00 81.06 220 ASP A N 1
ATOM 1839 C CA . ASP A 1 220 ? -5.414 15.566 4.021 1.00 81.06 220 ASP A CA 1
ATOM 1840 C C . ASP A 1 220 ? -6.611 14.641 4.249 1.00 81.06 220 ASP A C 1
ATOM 1842 O O . ASP A 1 220 ? -7.389 14.346 3.343 1.00 81.06 220 ASP A O 1
ATOM 1846 N N . THR A 1 221 ? -6.698 14.112 5.468 1.00 89.00 221 THR A N 1
ATOM 1847 C CA . THR A 1 221 ? -7.770 13.209 5.897 1.00 89.00 221 THR A CA 1
ATOM 1848 C C . THR A 1 221 ? -8.884 13.941 6.635 1.00 89.00 221 THR A C 1
ATOM 1850 O O . THR A 1 221 ? -9.906 13.332 6.936 1.00 89.00 221 THR A O 1
ATOM 1853 N N . ASP A 1 222 ? -8.711 15.225 6.952 1.00 90.75 222 ASP A N 1
ATOM 1854 C CA . ASP A 1 222 ? -9.550 15.926 7.928 1.00 90.75 222 ASP A CA 1
ATOM 1855 C C . ASP A 1 222 ? -10.991 16.106 7.409 1.00 90.75 222 ASP A C 1
ATOM 1857 O O . ASP A 1 222 ? -11.946 16.085 8.194 1.00 90.75 222 ASP A O 1
ATOM 1861 N N . SER A 1 223 ? -11.149 16.193 6.085 1.00 92.12 223 SER A N 1
ATOM 1862 C CA . SER A 1 223 ? -12.428 16.344 5.376 1.00 92.12 223 SER A CA 1
ATOM 1863 C C . SER A 1 223 ? -13.163 15.026 5.095 1.00 92.12 223 SER A C 1
ATOM 1865 O O . SER A 1 223 ? -14.206 15.050 4.444 1.00 92.12 223 SER A O 1
ATOM 1867 N N . PHE A 1 224 ? -12.662 13.881 5.579 1.00 94.12 224 PHE A N 1
ATOM 1868 C CA . PHE A 1 224 ? -13.199 12.560 5.236 1.00 94.12 224 PHE A CA 1
ATOM 1869 C C . PHE A 1 224 ? -13.648 11.745 6.453 1.00 94.12 224 PHE A C 1
ATOM 1871 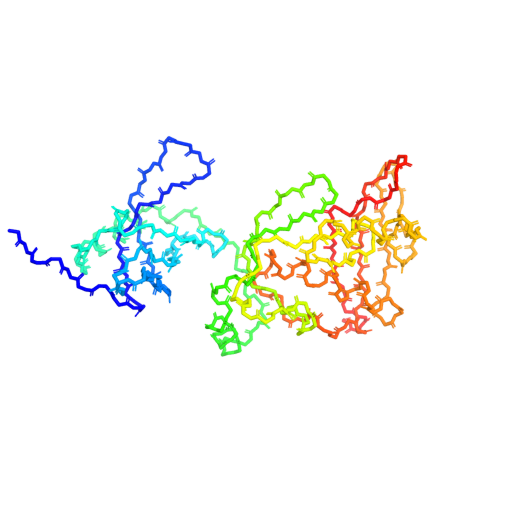O O . PHE A 1 224 ? -12.995 11.731 7.501 1.00 94.12 224 PHE A O 1
ATOM 1878 N N . PHE A 1 225 ? -14.736 10.997 6.268 1.00 96.56 225 PHE A N 1
ATOM 1879 C CA . PHE A 1 225 ? -15.035 9.794 7.039 1.00 96.56 225 PHE A CA 1
ATOM 1880 C C . PHE A 1 225 ? -14.501 8.564 6.307 1.00 96.56 225 PHE A C 1
ATOM 1882 O O . PHE A 1 225 ? -14.562 8.481 5.079 1.00 96.56 225 PHE A O 1
ATOM 1889 N N . PHE A 1 226 ? -14.002 7.596 7.069 1.00 97.94 226 PHE A N 1
ATOM 1890 C CA . PHE A 1 226 ? -13.557 6.300 6.572 1.00 97.94 226 PHE A CA 1
ATOM 1891 C C . PHE A 1 226 ? -14.453 5.212 7.155 1.00 97.94 226 PHE A C 1
ATOM 1893 O O . PHE A 1 226 ? -14.524 5.054 8.371 1.00 97.94 226 PHE A O 1
ATOM 1900 N N . TYR A 1 227 ? -15.109 4.451 6.287 1.00 98.38 227 TYR A N 1
ATOM 1901 C CA . TYR A 1 227 ? -15.941 3.313 6.657 1.00 98.38 227 TYR A CA 1
ATOM 1902 C C . TYR A 1 227 ? -15.138 2.038 6.449 1.00 98.38 227 TYR A C 1
ATOM 1904 O O . TYR A 1 227 ? -14.895 1.623 5.316 1.00 98.38 227 TYR A O 1
ATOM 1912 N N . VAL A 1 228 ? -14.672 1.457 7.548 1.00 98.62 228 VAL A N 1
ATOM 1913 C CA . VAL A 1 228 ? -13.708 0.356 7.561 1.00 98.62 228 VAL A CA 1
ATOM 1914 C C . VAL A 1 228 ? -14.444 -0.938 7.849 1.00 98.62 228 VAL A C 1
ATOM 1916 O O . VAL A 1 228 ? -15.037 -1.089 8.915 1.00 98.62 228 VAL A O 1
ATOM 1919 N N . ILE A 1 229 ? -14.401 -1.867 6.902 1.00 98.56 229 ILE A N 1
ATOM 1920 C CA . ILE A 1 229 ? -15.014 -3.186 7.018 1.00 98.56 229 ILE A CA 1
ATOM 1921 C C . ILE A 1 229 ? -13.984 -4.127 7.636 1.00 98.56 229 ILE A C 1
ATOM 1923 O O . ILE A 1 229 ? -12.847 -4.220 7.159 1.00 98.56 229 ILE A O 1
ATOM 1927 N N . CYS A 1 230 ? -14.392 -4.835 8.684 1.00 98.25 230 CYS A N 1
ATOM 1928 C CA . CYS A 1 230 ? -13.557 -5.791 9.388 1.00 98.25 230 CYS A CA 1
ATOM 1929 C C . CYS A 1 230 ? -14.223 -7.157 9.520 1.00 98.25 230 CYS A C 1
ATOM 1931 O O . CYS A 1 230 ? -15.427 -7.245 9.765 1.00 98.25 230 CYS A O 1
ATOM 1933 N N . GLU A 1 231 ? -13.404 -8.204 9.461 1.00 97.44 231 GLU A N 1
ATOM 1934 C CA . GLU A 1 231 ? -13.748 -9.522 9.989 1.00 97.44 231 GLU A CA 1
ATOM 1935 C C . GLU A 1 231 ? -13.262 -9.649 11.439 1.00 97.44 231 GLU A C 1
ATOM 1937 O O . GLU A 1 231 ? -12.172 -9.191 11.775 1.00 97.44 231 GLU A O 1
ATOM 1942 N N . PHE A 1 232 ? -14.075 -10.244 12.309 1.00 94.88 232 PHE A N 1
ATOM 1943 C CA . PHE A 1 232 ? -13.814 -10.385 13.738 1.00 94.88 232 PHE A CA 1
ATOM 1944 C C . PHE A 1 232 ? -13.499 -11.835 14.123 1.00 94.88 232 PHE A C 1
ATOM 1946 O O . PHE A 1 232 ? -14.270 -12.756 13.823 1.00 94.88 232 PHE A O 1
ATOM 1953 N N . ASP A 1 233 ? -12.403 -12.015 14.862 1.00 94.50 233 ASP A N 1
ATOM 1954 C CA . ASP A 1 233 ? -12.031 -13.266 15.520 1.00 94.50 233 ASP A CA 1
ATOM 1955 C C . ASP A 1 233 ? -11.506 -13.040 16.962 1.00 94.50 233 ASP A C 1
ATOM 1957 O O . ASP A 1 233 ? -11.639 -11.960 17.539 1.00 94.50 233 ASP A O 1
ATOM 1961 N N . GLU A 1 234 ? -10.931 -14.074 17.585 1.00 93.81 234 GLU A N 1
ATOM 1962 C CA . GLU A 1 234 ? -10.387 -14.007 18.954 1.00 93.81 234 GLU A CA 1
ATOM 1963 C C . GLU A 1 234 ? -9.189 -13.048 19.109 1.00 93.81 234 GLU A C 1
ATOM 1965 O O . GLU A 1 234 ? -8.882 -12.600 20.217 1.00 93.81 234 GLU A O 1
ATOM 1970 N N . GLN A 1 235 ? -8.495 -12.733 18.015 1.00 92.31 235 GLN A N 1
ATOM 1971 C CA . GLN A 1 235 ? -7.356 -11.826 17.960 1.00 92.31 235 GLN A CA 1
ATOM 1972 C C . GLN A 1 235 ? -7.773 -10.374 17.721 1.00 92.31 235 GLN A C 1
ATOM 1974 O O . GLN A 1 235 ? -6.992 -9.483 18.067 1.00 92.31 235 GLN A O 1
ATOM 1979 N N . GLY A 1 236 ? -8.963 -10.106 17.183 1.00 95.31 236 GLY A N 1
ATOM 1980 C CA . GLY A 1 236 ? -9.494 -8.753 17.030 1.00 95.31 236 GLY A CA 1
ATOM 1981 C C . GLY A 1 236 ? -10.280 -8.539 15.744 1.00 95.31 236 GLY A C 1
ATOM 1982 O O . GLY A 1 236 ? -10.927 -9.445 15.235 1.00 95.31 236 GLY A O 1
ATOM 1983 N N . TYR A 1 237 ? -10.255 -7.300 15.253 1.00 97.44 237 TYR A N 1
ATOM 1984 C CA . TYR A 1 237 ? -10.929 -6.880 14.027 1.00 97.44 237 TYR A CA 1
ATOM 1985 C C . TYR A 1 237 ? -9.894 -6.668 12.919 1.00 97.44 237 TYR A C 1
ATOM 1987 O O . TYR A 1 237 ? -9.077 -5.746 12.986 1.00 97.44 237 TYR A O 1
ATOM 1995 N N . HIS A 1 238 ? -9.943 -7.521 11.902 1.00 97.19 238 HIS A N 1
ATOM 1996 C CA . HIS A 1 238 ? -9.028 -7.542 10.767 1.00 97.19 238 HIS A CA 1
ATOM 1997 C C . HIS A 1 238 ? -9.629 -6.750 9.613 1.00 97.19 238 HIS A C 1
ATOM 1999 O O . HIS A 1 238 ? -10.716 -7.074 9.140 1.00 97.19 238 HIS A O 1
ATOM 2005 N N . VAL A 1 239 ? -8.944 -5.699 9.161 1.00 97.44 239 VAL A N 1
ATOM 2006 C CA . VAL A 1 239 ? -9.404 -4.874 8.034 1.00 97.44 239 VAL A CA 1
ATOM 2007 C C . VAL A 1 239 ? -9.439 -5.712 6.754 1.00 97.44 239 VAL A C 1
ATOM 2009 O O . VAL A 1 239 ? -8.415 -6.259 6.351 1.00 97.44 239 VAL A O 1
ATOM 2012 N N . VAL A 1 240 ? -10.602 -5.768 6.101 1.00 96.19 240 VAL A N 1
ATOM 2013 C CA . VAL A 1 240 ? -10.791 -6.462 4.811 1.00 96.19 240 VAL A CA 1
ATOM 2014 C C . VAL A 1 240 ? -11.062 -5.504 3.654 1.00 96.19 240 VAL A C 1
ATOM 2016 O O . VAL A 1 240 ? -10.829 -5.840 2.497 1.00 96.19 240 VAL A O 1
ATOM 2019 N N . GLY A 1 241 ? -11.520 -4.289 3.951 1.00 95.56 241 GLY A N 1
ATOM 2020 C CA . GLY A 1 241 ? -11.784 -3.262 2.952 1.00 95.56 241 GLY A CA 1
ATOM 2021 C C . GLY A 1 241 ? -12.228 -1.959 3.598 1.00 95.56 241 GLY A C 1
ATOM 2022 O O . GLY A 1 241 ? -12.494 -1.902 4.799 1.00 95.56 241 GLY A O 1
ATOM 2023 N N . TYR A 1 242 ? -12.301 -0.894 2.807 1.00 97.69 242 TYR A N 1
ATOM 2024 C CA . TYR A 1 242 ? -12.841 0.378 3.269 1.00 97.69 242 TYR A CA 1
ATOM 2025 C C . TYR A 1 242 ? -13.358 1.216 2.097 1.00 97.69 242 TYR A C 1
ATOM 2027 O O . TYR A 1 242 ? -12.969 0.995 0.951 1.00 97.69 242 TYR A O 1
ATOM 2035 N N . PHE A 1 243 ? -14.174 2.221 2.400 1.00 95.88 243 PHE A N 1
ATOM 2036 C CA . PHE A 1 243 ? -14.415 3.351 1.503 1.00 95.88 243 PHE A CA 1
ATOM 2037 C C . PHE A 1 243 ? -14.345 4.666 2.285 1.00 95.88 243 PHE A C 1
ATOM 2039 O O . PHE A 1 243 ? -14.585 4.697 3.494 1.00 95.88 243 PHE A O 1
ATOM 2046 N N . SER A 1 244 ? -13.976 5.755 1.611 1.00 94.25 244 SER A N 1
ATOM 2047 C CA . SER A 1 244 ? -13.952 7.102 2.191 1.00 94.25 244 SER A CA 1
ATOM 2048 C C . SER A 1 244 ? -15.085 7.952 1.629 1.00 94.25 244 SER A C 1
ATOM 2050 O O . SER A 1 244 ? -15.408 7.833 0.450 1.00 94.25 244 SER A O 1
ATOM 2052 N N . LYS A 1 245 ? -15.651 8.833 2.453 1.00 93.38 245 LYS A N 1
ATOM 2053 C CA . LYS A 1 245 ? -16.703 9.780 2.069 1.00 93.38 245 LYS A CA 1
ATOM 2054 C C . LYS A 1 245 ? -16.328 11.182 2.537 1.00 93.38 245 LYS A C 1
ATOM 2056 O O . LYS A 1 245 ? -15.923 11.345 3.688 1.00 93.38 245 LYS A O 1
ATOM 2061 N N . GLU A 1 246 ? -16.467 12.178 1.668 1.00 92.06 246 GLU A N 1
ATOM 2062 C CA . GLU A 1 246 ? -16.338 13.581 2.070 1.00 92.06 246 GLU A CA 1
ATOM 2063 C C . GLU A 1 246 ? -17.442 13.952 3.062 1.00 92.06 246 GLU A C 1
ATOM 2065 O O . GLU A 1 246 ? -18.591 13.520 2.943 1.00 92.06 246 GLU A O 1
ATOM 2070 N N . LYS A 1 247 ? -17.078 14.732 4.079 1.00 91.69 247 LYS A N 1
ATOM 2071 C CA . LYS A 1 247 ? -18.024 15.192 5.104 1.00 91.69 247 LYS A CA 1
ATOM 2072 C C . LYS A 1 247 ? -19.084 16.121 4.519 1.00 91.69 247 LYS A C 1
ATOM 2074 O O . LYS A 1 247 ? -20.248 16.022 4.889 1.00 91.69 247 LYS A O 1
ATOM 2079 N N . GLU A 1 248 ? -18.659 16.976 3.597 1.00 85.81 248 GLU A N 1
ATOM 2080 C CA . GLU A 1 248 ? -19.486 17.951 2.897 1.00 85.81 248 GLU A CA 1
ATOM 2081 C C . GLU A 1 248 ? -19.508 17.560 1.414 1.00 85.81 248 GLU A C 1
ATOM 2083 O O . GLU A 1 248 ? -18.624 17.958 0.661 1.00 85.81 248 GLU A O 1
ATOM 2088 N N . SER A 1 249 ? -20.476 16.727 1.022 1.00 62.31 249 SER A N 1
ATOM 2089 C CA . SER A 1 249 ? -20.670 16.245 -0.354 1.00 62.31 249 SER A CA 1
ATOM 2090 C C . SER A 1 249 ? -22.108 16.409 -0.809 1.00 62.31 249 SER A C 1
ATOM 2092 O O . SER A 1 249 ? -23.019 16.314 0.045 1.00 62.31 249 SER A O 1
#

Sequence (249 aa):
AAPAREIKIGDHVLAMWRGAGEDKAEFRECEIIEKRTDGDGKVEAYYVHWSDFNRRCDSWVPIADVDLHTTKDKLREVRDLKRNYDEFTHDHDEHEGMDDAALKEHELVTKIKNVNKIQIGQYLVEVWYYSPLPKSVWRSGDEVIDTLYFCEFTLNFYRTKEELERHQKKGCLRHPPGDEIYRNDKVSVFEVDGSRSKQWCQNLCYLAKMFLDHKTLWYDTDSFFFYVICEFDEQGYHVVGYFSKEKES

Foldseek 3Di:
DPDQADDDQQDKFWFFQDPPDRPDGDTAIWGFHAFDADPVRHTFWTFTDTPPDDLLSTDTGGPVRTDSPGDPVNVVVRVVVVVVVCPPDDDDDPPPDDDPVVLVVVCSVWSDAQEQWEAEDNDIGGFRTHFPDDPVQDDPPRPHQDYWYAHQAQLDIHSDPVVVVVVVVVPDDQHHPADFPDDDDQKTKGKDQCLVSVSSQLSVLRVVVSVDPPPPDRRPRNQKIKIFMFGQDPSHTGTPDIDIDGPPD

Radius of gyration: 21.58 Å; chains: 1; bounding box: 53×40×63 Å